Protein AF-A0A0B2A5V7-F1 (afdb_monomer_lite)

Secondary structure (DSSP, 8-state):
---------TT-S--PPPPHHHHHHHHHHHHHHHHHS-TTTS-HHHHHHHHHHHTSTTHHHHHHHHHHH-HHHHHHHHHHHHHHHHHHHHHTS-HHHHHHHHHHHT---TT-HHHHHHT-SSPPP-HHHHHHHHHHHHHHHHTS-GGG-HHHHHHHHHHHHHTT-HHHHHHHHHHHHHH-TT-HHHHHHHHHHHH---GGGT-

Foldseek 3Di:
DDDDDDDDDPPPDPDDADDQVRLLVCVLVLLVVLLVDDLVPQDLVSLVNVLVNLPDPPSLLLSLLCLFPHSVLSVVQSVVLVVLCVVCVVVVHDSVVSVVVCVVVVPADQSHSVCSLLLNHLDATDLSSLVSLLSSLVSSCVSDDVLSNQSSLLSNLSSCLSVVNLVSSLVSLVSSCVSPVPDPSSVVCNVRSVVDHRPNVVD

Organism: NCBI:txid1348253

Structure (mmCIF, N/CA/C/O backbone):
data_AF-A0A0B2A5V7-F1
#
_entry.id   AF-A0A0B2A5V7-F1
#
loop_
_atom_site.group_PDB
_atom_site.id
_atom_site.type_symbol
_atom_site.label_atom_id
_atom_site.label_alt_id
_atom_site.label_comp_id
_atom_site.label_asym_id
_atom_site.label_entity_id
_atom_site.label_seq_id
_atom_site.pdbx_PDB_ins_code
_atom_site.Cartn_x
_atom_site.Cartn_y
_atom_site.Cartn_z
_atom_site.occupancy
_atom_site.B_iso_or_equiv
_atom_site.auth_seq_id
_atom_site.auth_comp_id
_atom_site.auth_asym_id
_atom_site.auth_atom_id
_atom_site.pdbx_PDB_model_num
ATOM 1 N N . MET A 1 1 ? 3.154 18.998 -55.042 1.00 41.53 1 MET A N 1
ATOM 2 C CA . MET A 1 1 ? 3.674 19.747 -53.879 1.00 41.53 1 MET A CA 1
ATOM 3 C C . MET A 1 1 ? 2.571 19.758 -52.839 1.00 41.53 1 MET A C 1
ATOM 5 O O . MET A 1 1 ? 1.632 20.529 -52.970 1.00 41.53 1 MET A O 1
ATOM 9 N N . HIS A 1 2 ? 2.600 18.794 -51.922 1.00 40.00 2 HIS A N 1
ATOM 10 C CA . HIS A 1 2 ? 1.654 18.694 -50.813 1.00 40.00 2 HIS A CA 1
ATOM 11 C C . HIS A 1 2 ? 2.493 18.848 -49.551 1.00 40.00 2 HIS A C 1
ATOM 13 O O . HIS A 1 2 ? 3.320 17.990 -49.253 1.00 40.00 2 HIS A O 1
ATOM 19 N N . ASP A 1 3 ? 2.365 20.013 -48.930 1.00 47.88 3 ASP A N 1
ATOM 20 C CA . ASP A 1 3 ? 3.118 20.413 -47.752 1.00 47.88 3 ASP A CA 1
ATOM 21 C C . ASP A 1 3 ? 2.376 19.858 -46.531 1.00 47.88 3 ASP A C 1
ATOM 23 O O . ASP A 1 3 ? 1.266 20.289 -46.216 1.00 47.88 3 ASP A O 1
ATOM 27 N N . SER A 1 4 ? 2.926 18.800 -45.935 1.00 46.44 4 SER A N 1
ATOM 28 C CA . SER A 1 4 ? 2.385 18.187 -44.722 1.00 46.44 4 SER A CA 1
ATOM 29 C C . SER A 1 4 ? 3.009 18.889 -43.525 1.00 46.44 4 SER A C 1
ATOM 31 O O . SER A 1 4 ? 4.193 18.709 -43.247 1.00 46.44 4 SER A O 1
ATOM 33 N N . ALA A 1 5 ? 2.210 19.697 -42.833 1.00 48.44 5 ALA A N 1
ATOM 34 C CA . ALA A 1 5 ? 2.596 20.277 -41.556 1.00 48.44 5 ALA A CA 1
ATOM 35 C C . ALA A 1 5 ? 2.813 19.164 -40.508 1.00 48.44 5 ALA A C 1
ATOM 37 O O . ALA A 1 5 ? 2.064 18.181 -40.498 1.00 48.44 5 ALA A O 1
ATOM 38 N N . PRO A 1 6 ? 3.817 19.292 -39.624 1.00 50.56 6 PRO A N 1
ATOM 39 C CA . PRO A 1 6 ? 4.062 18.315 -38.577 1.00 50.56 6 PRO A CA 1
ATOM 40 C C . PRO A 1 6 ? 2.943 18.369 -37.531 1.00 50.56 6 PRO A C 1
ATOM 42 O O . PRO A 1 6 ? 2.612 19.428 -37.002 1.00 50.56 6 PRO A O 1
ATOM 45 N N . HIS A 1 7 ? 2.365 17.206 -37.232 1.00 46.88 7 HIS A N 1
ATOM 46 C CA . HIS A 1 7 ? 1.529 17.012 -36.055 1.00 46.88 7 HIS A CA 1
ATOM 47 C C . HIS A 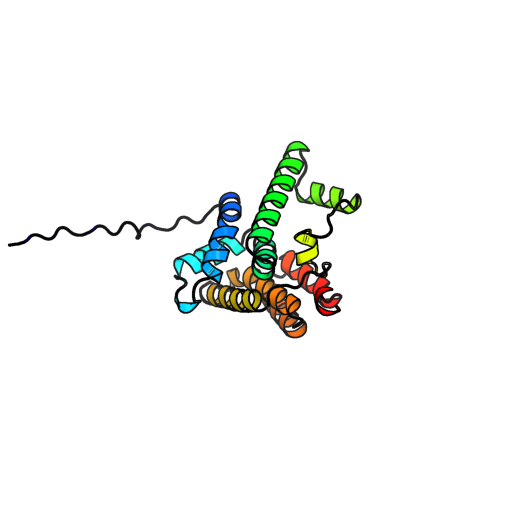1 7 ? 2.411 17.118 -34.806 1.00 46.88 7 HIS A C 1
ATOM 49 O O . HIS A 1 7 ? 3.181 16.203 -34.510 1.00 46.88 7 HIS A O 1
ATOM 55 N N . ASP A 1 8 ? 2.285 18.226 -34.076 1.00 44.03 8 ASP A N 1
ATOM 56 C CA . ASP A 1 8 ? 2.763 18.326 -32.699 1.00 44.03 8 ASP A CA 1
ATOM 57 C C . ASP A 1 8 ? 2.064 17.252 -31.861 1.00 44.03 8 ASP A C 1
ATOM 59 O O . ASP A 1 8 ? 0.837 17.224 -31.749 1.00 44.03 8 ASP A O 1
ATOM 63 N N . ASN A 1 9 ? 2.854 16.333 -31.308 1.00 49.44 9 ASN A N 1
ATOM 64 C CA . ASN A 1 9 ? 2.393 15.298 -30.396 1.00 49.44 9 ASN A CA 1
ATOM 65 C C . ASN A 1 9 ? 2.309 15.903 -28.979 1.00 49.44 9 ASN A C 1
ATOM 67 O O . ASN A 1 9 ? 3.358 16.180 -28.391 1.00 49.44 9 ASN A O 1
ATOM 71 N N . PRO A 1 10 ? 1.115 16.114 -28.395 1.00 43.69 10 PRO A N 1
ATOM 72 C CA . PRO A 1 10 ? 0.952 16.831 -27.124 1.00 43.69 10 PRO A CA 1
ATOM 73 C C . PRO A 1 10 ? 1.395 16.036 -25.874 1.00 43.69 10 PRO A C 1
ATOM 75 O O . PRO A 1 10 ? 1.003 16.380 -24.763 1.00 43.69 10 PRO A O 1
ATOM 78 N N . GLY A 1 11 ? 2.201 14.977 -26.020 1.00 43.44 11 GLY A N 1
ATOM 79 C CA . GLY A 1 11 ? 2.550 14.045 -24.938 1.00 43.44 11 GLY A CA 1
ATOM 80 C C . GLY A 1 11 ? 3.992 14.090 -24.416 1.00 43.44 11 GLY A C 1
ATOM 81 O O . GLY A 1 11 ? 4.310 13.329 -23.510 1.00 43.44 11 GLY A O 1
ATOM 82 N N . SER A 1 12 ? 4.875 14.935 -24.959 1.00 47.00 12 SER A N 1
ATOM 83 C CA . SER A 1 12 ? 6.329 14.860 -24.687 1.00 47.00 12 SER A CA 1
ATOM 84 C C . SER A 1 12 ? 6.849 15.852 -23.634 1.00 47.00 12 SER A C 1
ATOM 86 O O . SER A 1 12 ? 8.045 16.140 -23.596 1.00 47.00 12 SER A O 1
ATOM 88 N N . GLY A 1 13 ? 5.970 16.416 -22.802 1.00 46.81 13 GLY A N 1
ATOM 89 C CA . GLY A 1 13 ? 6.381 17.261 -21.678 1.00 46.81 13 GLY A CA 1
ATOM 90 C C . GLY A 1 13 ? 6.961 16.429 -20.523 1.00 46.81 13 GLY A C 1
ATOM 91 O O . GLY A 1 13 ? 6.558 15.277 -20.349 1.00 46.81 13 GLY A O 1
ATOM 92 N N . PRO A 1 14 ? 7.894 16.971 -19.720 1.00 52.12 14 PRO A N 1
ATOM 93 C CA . PRO A 1 14 ? 8.332 16.306 -18.497 1.00 52.12 14 PRO A CA 1
ATOM 94 C C . PRO A 1 14 ? 7.128 16.101 -17.568 1.00 52.12 14 PRO A C 1
ATOM 96 O O . PRO A 1 14 ? 6.394 17.045 -17.281 1.00 52.12 14 PRO A O 1
ATOM 99 N N . ILE A 1 15 ? 6.912 14.863 -17.115 1.00 58.81 15 ILE A N 1
ATOM 100 C CA . ILE A 1 15 ? 5.888 14.558 -16.111 1.00 58.81 15 ILE A CA 1
ATOM 101 C C . ILE A 1 15 ? 6.372 15.139 -14.783 1.00 58.81 15 ILE A C 1
ATOM 103 O O . ILE A 1 15 ? 7.356 14.660 -14.217 1.00 58.81 15 ILE A O 1
ATOM 107 N N . GLU A 1 16 ? 5.710 16.188 -14.297 1.00 66.12 16 GLU A N 1
ATOM 108 C CA . GLU A 1 16 ? 5.957 16.695 -12.950 1.00 66.12 16 GLU A CA 1
ATOM 109 C C . GLU A 1 16 ? 5.445 15.678 -11.915 1.00 66.12 16 GLU A C 1
ATOM 111 O O . GLU A 1 16 ? 4.292 15.245 -12.003 1.00 66.12 16 GLU A O 1
ATOM 116 N N . PRO A 1 17 ? 6.271 15.277 -10.931 1.00 68.94 17 PRO A N 1
ATOM 117 C CA . PRO A 1 17 ? 5.852 14.315 -9.925 1.00 68.94 17 PRO A CA 1
ATOM 118 C C . PRO A 1 17 ? 4.750 14.903 -9.039 1.00 68.94 17 PRO A C 1
ATOM 120 O O . PRO A 1 17 ? 4.852 16.026 -8.542 1.00 68.94 17 PRO A O 1
ATOM 123 N N . PHE A 1 18 ? 3.705 14.113 -8.791 1.00 74.44 18 PHE A N 1
ATOM 124 C CA . PHE A 1 18 ? 2.640 14.502 -7.869 1.00 74.44 18 PHE A CA 1
ATOM 125 C C . PHE A 1 18 ? 3.177 14.755 -6.449 1.00 74.44 18 PHE A C 1
ATOM 127 O O . PHE A 1 18 ? 3.903 13.935 -5.883 1.00 74.44 18 PHE A O 1
ATOM 134 N N . GLY A 1 19 ? 2.738 15.852 -5.822 1.00 79.62 19 GLY A N 1
ATOM 135 C CA . GLY A 1 19 ? 2.901 16.048 -4.377 1.00 79.62 19 GLY A CA 1
ATOM 136 C C . GLY A 1 19 ? 2.126 14.996 -3.569 1.00 79.62 19 GLY A C 1
ATOM 137 O O . GLY A 1 19 ? 1.253 14.321 -4.112 1.00 79.62 19 GLY A O 1
ATOM 138 N N . HIS A 1 20 ? 2.402 14.852 -2.268 1.00 78.75 20 HIS A N 1
ATOM 139 C CA . HIS A 1 20 ? 1.801 13.796 -1.432 1.00 78.75 20 HIS A CA 1
ATOM 140 C C . HIS A 1 20 ? 0.258 13.796 -1.466 1.00 78.75 20 HIS A C 1
ATOM 142 O O . HIS A 1 20 ? -0.355 12.771 -1.762 1.00 78.75 20 HIS A O 1
ATOM 148 N N . LEU A 1 21 ? -0.388 14.948 -1.249 1.00 79.25 21 LEU A N 1
ATOM 149 C CA . LEU A 1 21 ? -1.856 15.042 -1.268 1.00 79.25 21 LEU A CA 1
ATOM 150 C C . LEU A 1 21 ? -2.458 14.721 -2.642 1.00 79.25 21 LEU A C 1
ATOM 152 O O . LEU A 1 21 ? -3.510 14.089 -2.717 1.00 79.25 21 LEU A O 1
ATOM 156 N N . GLU A 1 22 ? -1.797 15.128 -3.726 1.00 84.25 22 GLU A N 1
ATOM 157 C CA . GLU A 1 22 ? -2.242 14.779 -5.077 1.00 84.25 22 GLU A CA 1
ATOM 158 C C . GLU A 1 22 ? -2.025 13.293 -5.360 1.00 84.25 22 GLU A C 1
ATOM 160 O O . GLU A 1 22 ? -2.929 12.629 -5.861 1.00 84.25 22 GLU A O 1
ATOM 165 N N . SER A 1 23 ? -0.896 12.734 -4.913 1.00 85.56 23 SER A N 1
ATOM 166 C CA . SER A 1 23 ? -0.603 11.302 -4.992 1.00 85.56 23 SER A CA 1
ATOM 167 C C . SER A 1 23 ? -1.693 10.476 -4.309 1.00 85.56 23 SER A C 1
ATOM 169 O O . SER A 1 23 ? -2.179 9.500 -4.872 1.00 85.56 23 SER A O 1
ATOM 171 N N . MET A 1 24 ? -2.150 10.902 -3.130 1.00 84.12 24 MET A N 1
ATOM 172 C CA . MET A 1 24 ? -3.254 10.251 -2.426 1.00 84.12 24 MET A CA 1
ATOM 173 C C . MET A 1 24 ? -4.568 10.279 -3.214 1.00 84.12 24 MET A C 1
ATOM 175 O O . MET A 1 24 ? -5.306 9.300 -3.193 1.00 84.12 24 MET A O 1
ATOM 179 N N . LYS A 1 25 ? -4.875 11.364 -3.932 1.00 85.94 25 LYS A N 1
ATOM 180 C CA . LYS A 1 25 ? -6.101 11.449 -4.744 1.00 85.94 25 LYS A CA 1
ATOM 181 C C . LYS A 1 25 ? -6.035 10.559 -5.983 1.00 85.94 25 LYS A C 1
ATOM 183 O O . LYS A 1 25 ? -7.048 9.976 -6.368 1.00 85.94 25 LYS A O 1
ATOM 188 N N . VAL A 1 26 ? -4.861 10.454 -6.606 1.00 93.19 26 VAL A N 1
ATOM 189 C CA . VAL A 1 26 ? -4.694 9.745 -7.885 1.00 93.19 26 VAL A CA 1
ATOM 190 C C . VAL A 1 26 ? -4.294 8.280 -7.732 1.00 93.19 26 VAL A C 1
ATOM 192 O O . VAL A 1 26 ? -4.495 7.521 -8.676 1.00 93.19 26 VAL A O 1
ATOM 195 N N . ILE A 1 27 ? -3.791 7.842 -6.569 1.00 94.56 27 ILE A N 1
ATOM 196 C CA . ILE A 1 27 ? -3.310 6.460 -6.389 1.00 94.56 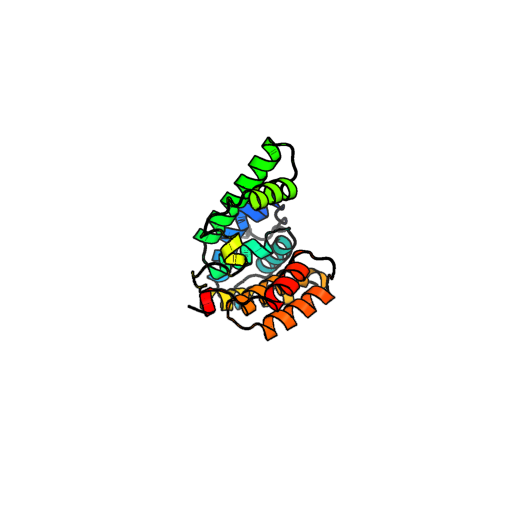27 ILE A CA 1
ATOM 197 C C . ILE A 1 27 ? -4.391 5.427 -6.683 1.00 94.56 27 ILE A C 1
ATOM 199 O O . ILE A 1 27 ? -4.102 4.411 -7.306 1.00 94.56 27 ILE A O 1
ATOM 203 N N . VAL A 1 28 ? -5.643 5.703 -6.306 1.00 96.38 28 VAL A N 1
ATOM 204 C CA . VAL A 1 28 ? -6.733 4.757 -6.535 1.00 96.38 28 VAL A CA 1
ATOM 205 C C . VAL A 1 28 ? -6.964 4.518 -8.031 1.00 96.38 28 VAL A C 1
ATOM 207 O O . VAL A 1 28 ? -6.795 3.379 -8.466 1.00 96.38 28 VAL A O 1
ATOM 210 N N . PRO A 1 29 ? -7.343 5.526 -8.843 1.00 96.31 29 PRO A N 1
ATOM 211 C CA . PRO A 1 29 ? -7.561 5.309 -10.272 1.00 96.31 29 PRO A CA 1
ATOM 212 C C . PRO A 1 29 ? -6.292 4.871 -11.013 1.00 96.31 29 PRO A C 1
ATOM 214 O O . PRO A 1 29 ? -6.392 4.045 -11.920 1.00 96.31 29 PRO A O 1
ATOM 217 N N . LEU A 1 30 ? -5.117 5.369 -10.612 1.00 95.31 30 LEU A N 1
ATOM 218 C CA . LEU A 1 30 ? -3.844 4.971 -11.207 1.00 95.31 30 LEU A CA 1
ATOM 219 C C . LEU A 1 30 ? -3.592 3.475 -11.009 1.00 95.31 30 LEU A C 1
ATOM 221 O O . LEU A 1 30 ? -3.412 2.756 -11.985 1.00 95.31 30 LEU A O 1
ATOM 225 N N . LEU A 1 31 ? -3.631 2.995 -9.764 1.00 97.00 31 LEU A N 1
ATOM 226 C CA . LEU A 1 31 ? -3.347 1.597 -9.455 1.00 97.00 31 LEU A CA 1
ATOM 227 C C . LEU A 1 31 ? -4.354 0.653 -10.118 1.00 97.00 31 LEU A C 1
ATOM 229 O O . LEU A 1 31 ? -3.954 -0.396 -10.605 1.00 97.00 31 LEU A O 1
ATOM 233 N N . GLU A 1 32 ? -5.641 1.008 -10.180 1.00 97.19 32 GLU A N 1
ATOM 234 C CA . GLU A 1 32 ? -6.612 0.165 -10.892 1.00 97.19 32 GLU A CA 1
ATOM 235 C C . GLU A 1 32 ? -6.317 0.081 -12.388 1.00 97.19 32 GLU A C 1
ATOM 237 O O . GLU A 1 32 ? -6.436 -0.999 -12.946 1.00 97.19 32 GLU A O 1
ATOM 242 N N . SER A 1 33 ? -5.891 1.180 -13.015 1.00 95.31 33 SER A N 1
ATOM 243 C CA . SER A 1 33 ? -5.497 1.154 -14.430 1.00 95.31 33 SER A CA 1
ATOM 244 C C . SER A 1 33 ? -4.279 0.244 -14.632 1.00 95.31 33 SER A C 1
ATOM 246 O O . SER A 1 33 ? -4.299 -0.637 -15.481 1.00 95.31 33 SER A O 1
ATOM 248 N N . LEU A 1 34 ? -3.268 0.362 -13.763 1.00 96.12 34 LEU A N 1
ATOM 249 C CA . LEU A 1 34 ? -2.054 -0.462 -13.826 1.00 96.12 34 LEU A CA 1
ATOM 250 C C . LEU A 1 34 ? -2.291 -1.952 -13.553 1.00 96.12 34 LEU A C 1
ATOM 252 O O . LEU A 1 34 ? -1.520 -2.783 -14.018 1.00 96.12 34 LEU A O 1
ATOM 256 N N . LEU A 1 35 ? -3.307 -2.298 -12.759 1.00 96.00 35 LEU A N 1
ATOM 257 C CA . LEU A 1 35 ? -3.672 -3.690 -12.477 1.00 96.00 35 LEU A CA 1
ATOM 258 C C . LEU A 1 35 ? -4.549 -4.316 -13.573 1.00 96.00 35 LEU A C 1
ATOM 260 O O . LEU A 1 35 ? -4.690 -5.547 -13.602 1.00 96.00 35 LEU A O 1
ATOM 264 N N . ASP A 1 36 ? -5.169 -3.494 -14.420 1.00 94.12 36 ASP A N 1
ATOM 265 C CA . ASP A 1 36 ? -5.980 -3.940 -15.553 1.00 94.12 36 ASP A CA 1
ATOM 266 C C . ASP A 1 36 ? -5.117 -4.188 -16.804 1.00 94.12 36 ASP A C 1
ATOM 268 O O . ASP A 1 36 ? -5.402 -5.140 -17.539 1.00 94.12 36 ASP A O 1
ATOM 272 N N . ASP A 1 37 ? -4.047 -3.407 -16.987 1.00 90.12 37 ASP A N 1
ATOM 273 C CA . ASP A 1 37 ? -3.081 -3.530 -18.088 1.00 90.12 37 ASP A CA 1
ATOM 274 C C . ASP A 1 37 ? -2.187 -4.787 -17.978 1.00 90.12 37 ASP A C 1
ATOM 276 O O . ASP A 1 37 ? -1.981 -5.351 -16.895 1.00 90.12 37 ASP A O 1
ATOM 280 N N . ASP A 1 38 ? -1.632 -5.235 -19.112 1.00 90.94 38 ASP A N 1
ATOM 281 C CA . ASP A 1 38 ? -0.519 -6.191 -19.097 1.00 90.94 38 ASP A CA 1
ATOM 282 C C . ASP A 1 38 ? 0.738 -5.491 -18.565 1.00 90.94 38 ASP A C 1
ATOM 284 O O . ASP A 1 38 ? 0.999 -4.323 -18.860 1.00 90.94 38 ASP A O 1
ATOM 288 N N . ILE A 1 39 ? 1.543 -6.202 -17.777 1.00 89.50 39 ILE A N 1
ATOM 289 C CA . ILE A 1 39 ? 2.737 -5.621 -17.168 1.00 89.50 39 ILE A CA 1
ATOM 290 C C . ILE A 1 39 ? 3.753 -5.168 -18.217 1.00 89.50 39 ILE A C 1
ATOM 292 O O . ILE A 1 39 ? 4.486 -4.207 -17.979 1.00 89.50 39 ILE A O 1
ATOM 296 N N . ASP A 1 40 ? 3.782 -5.823 -19.375 1.00 89.44 40 ASP A N 1
ATOM 297 C CA . ASP A 1 40 ? 4.659 -5.458 -20.487 1.00 89.44 40 ASP A CA 1
ATOM 298 C C . ASP A 1 40 ? 4.199 -4.166 -21.190 1.00 89.44 40 ASP A C 1
ATOM 300 O O . ASP A 1 40 ? 5.028 -3.445 -21.747 1.00 89.44 40 ASP A O 1
ATOM 304 N N . ASP A 1 41 ? 2.919 -3.806 -21.064 1.00 92.69 41 ASP A N 1
ATOM 305 C CA . ASP A 1 41 ? 2.334 -2.594 -21.648 1.00 92.69 41 ASP A CA 1
ATOM 306 C C . ASP A 1 41 ? 2.454 -1.365 -20.727 1.00 92.69 41 ASP A C 1
ATOM 308 O O . ASP A 1 41 ? 2.316 -0.218 -21.169 1.00 92.69 41 ASP A O 1
ATOM 312 N N . VAL A 1 42 ? 2.770 -1.562 -19.440 1.00 92.31 42 VAL A N 1
ATOM 313 C CA . VAL A 1 42 ? 2.943 -0.452 -18.494 1.00 92.31 42 VAL A CA 1
ATOM 314 C C . VAL A 1 42 ? 4.188 0.362 -18.850 1.00 92.31 42 VAL A C 1
ATOM 316 O O . VAL A 1 42 ? 5.328 -0.083 -18.671 1.00 92.31 42 VAL A O 1
ATOM 319 N N . SER A 1 43 ? 3.973 1.604 -19.284 1.00 92.69 43 SER A N 1
ATOM 320 C CA . SER A 1 43 ? 5.054 2.505 -19.693 1.00 92.69 43 SER A CA 1
ATOM 321 C C . SER A 1 43 ? 6.040 2.836 -18.560 1.00 92.69 43 SER A C 1
ATOM 323 O O . SER A 1 43 ? 5.671 2.952 -17.388 1.00 92.69 43 SER A O 1
ATOM 325 N N . MET A 1 44 ? 7.309 3.055 -18.920 1.00 92.50 44 MET A N 1
ATOM 326 C CA . MET A 1 44 ? 8.371 3.423 -17.972 1.00 92.50 44 MET A CA 1
ATOM 327 C C . MET A 1 44 ? 8.051 4.679 -17.135 1.00 92.50 44 MET A C 1
ATOM 329 O O . MET A 1 44 ? 8.263 4.636 -15.922 1.00 92.50 44 MET A O 1
ATOM 333 N N . PRO A 1 45 ? 7.497 5.775 -17.701 1.00 92.62 45 PRO A N 1
ATOM 334 C CA . PRO A 1 45 ? 7.130 6.941 -16.899 1.00 92.62 45 PRO A CA 1
ATOM 335 C C . PRO A 1 45 ? 6.071 6.626 -15.839 1.00 92.62 45 PRO A C 1
ATOM 337 O O . PRO A 1 45 ? 6.120 7.171 -14.739 1.00 92.62 45 PRO A O 1
ATOM 340 N N . MET A 1 46 ? 5.148 5.706 -16.131 1.00 92.62 46 MET A N 1
ATOM 341 C CA . MET A 1 46 ? 4.114 5.313 -15.180 1.00 92.62 46 MET A CA 1
ATOM 342 C C . MET A 1 46 ? 4.672 4.458 -14.037 1.00 92.62 46 MET A C 1
ATOM 344 O O . MET A 1 46 ? 4.285 4.646 -12.883 1.00 92.62 46 MET A O 1
ATOM 348 N N . ARG A 1 47 ? 5.648 3.583 -14.326 1.00 94.19 47 ARG A N 1
ATOM 349 C CA . ARG A 1 47 ? 6.407 2.861 -13.288 1.00 94.19 47 ARG A CA 1
ATOM 350 C C . ARG A 1 47 ? 7.179 3.832 -12.405 1.00 94.19 47 ARG A C 1
ATOM 352 O O . ARG A 1 47 ? 7.082 3.744 -11.188 1.00 94.19 47 ARG A O 1
ATOM 359 N N . ALA A 1 48 ? 7.880 4.797 -13.002 1.00 93.25 48 ALA A N 1
ATOM 360 C CA . ALA A 1 48 ? 8.605 5.821 -12.253 1.00 93.25 48 ALA A CA 1
ATOM 361 C C . ALA A 1 48 ? 7.660 6.644 -11.359 1.00 93.25 48 ALA A C 1
ATOM 363 O O . ALA A 1 48 ? 7.957 6.866 -10.187 1.00 93.25 48 ALA A O 1
ATOM 364 N N . GLN A 1 49 ? 6.486 7.027 -11.869 1.00 93.38 49 GLN A N 1
ATOM 365 C CA . GLN A 1 49 ? 5.472 7.728 -11.084 1.00 93.38 49 GLN A CA 1
ATOM 366 C C . GLN A 1 49 ? 4.996 6.889 -9.891 1.00 93.38 49 GLN A C 1
ATOM 368 O O . GLN A 1 49 ? 4.908 7.412 -8.779 1.00 93.38 49 GLN A O 1
ATOM 373 N N . LEU A 1 50 ? 4.736 5.593 -10.091 1.00 95.94 50 LEU A N 1
ATOM 374 C CA . LEU A 1 50 ? 4.380 4.684 -9.004 1.00 95.94 50 LEU A CA 1
ATOM 375 C C . LEU A 1 50 ? 5.509 4.585 -7.969 1.00 95.94 50 LEU A C 1
ATOM 377 O O . LEU A 1 50 ? 5.242 4.757 -6.784 1.00 95.94 50 LEU A O 1
ATOM 381 N N . VAL A 1 51 ? 6.762 4.393 -8.394 1.00 96.88 51 VAL A N 1
ATOM 382 C CA . VAL A 1 51 ? 7.942 4.350 -7.505 1.00 96.88 51 VAL A CA 1
ATOM 383 C C . VAL A 1 51 ? 8.017 5.599 -6.630 1.00 96.88 51 VAL A C 1
ATOM 385 O O . VAL A 1 51 ? 8.181 5.481 -5.415 1.00 96.88 51 VAL A O 1
ATOM 388 N N . MET A 1 52 ? 7.860 6.782 -7.231 1.00 95.44 52 MET A N 1
ATOM 389 C CA . MET A 1 52 ? 7.890 8.057 -6.513 1.00 95.44 52 MET A CA 1
ATOM 390 C C . MET A 1 52 ? 6.731 8.181 -5.524 1.00 95.44 52 MET A C 1
ATOM 392 O O . MET A 1 52 ? 6.925 8.639 -4.403 1.00 95.44 52 MET A O 1
ATOM 396 N N . MET A 1 53 ? 5.531 7.735 -5.904 1.00 95.69 53 MET A N 1
ATOM 397 C CA . MET A 1 53 ? 4.376 7.747 -5.007 1.00 95.69 53 MET A CA 1
ATOM 398 C C . MET A 1 53 ? 4.563 6.798 -3.823 1.00 95.69 53 MET A C 1
ATOM 400 O O . MET A 1 53 ? 4.196 7.139 -2.705 1.00 95.69 53 MET A O 1
ATOM 404 N N . MET A 1 54 ? 5.169 5.632 -4.036 1.00 96.69 54 MET A N 1
ATOM 405 C CA . MET A 1 54 ? 5.404 4.649 -2.975 1.00 96.69 54 MET A CA 1
ATOM 406 C C . MET A 1 54 ? 6.355 5.148 -1.881 1.00 96.69 54 MET A C 1
ATOM 408 O O . MET A 1 54 ? 6.361 4.571 -0.798 1.00 96.69 54 MET A O 1
ATOM 412 N N . GLN A 1 55 ? 7.104 6.230 -2.120 1.00 94.88 55 GLN A N 1
ATOM 413 C CA . GLN A 1 55 ? 7.940 6.865 -1.096 1.00 94.88 55 GLN A CA 1
ATOM 414 C C . GLN A 1 55 ? 7.124 7.668 -0.070 1.00 94.88 55 GLN A C 1
ATOM 416 O O . GLN A 1 55 ? 7.651 8.062 0.969 1.00 94.88 55 GLN A O 1
ATOM 421 N N . TRP A 1 56 ? 5.845 7.950 -0.340 1.00 93.06 56 TRP A N 1
ATOM 422 C CA . TRP A 1 56 ? 5.020 8.713 0.590 1.00 93.06 56 TRP A CA 1
ATOM 423 C C . TRP A 1 56 ? 4.494 7.842 1.742 1.00 93.06 56 TRP A C 1
ATOM 425 O O . TRP A 1 56 ? 3.958 6.754 1.495 1.00 93.06 56 TRP A O 1
ATOM 435 N N . PRO A 1 57 ? 4.555 8.331 2.997 1.00 88.00 57 PRO A N 1
ATOM 436 C CA . PRO A 1 57 ? 4.026 7.611 4.148 1.00 88.00 57 PRO A CA 1
ATOM 437 C C . PRO A 1 57 ? 2.565 7.190 3.959 1.00 88.00 57 PRO A C 1
ATOM 439 O O . PRO A 1 57 ? 1.721 7.968 3.520 1.00 88.00 57 PRO A O 1
ATOM 442 N N . GLY A 1 58 ? 2.258 5.939 4.301 1.00 88.69 58 GLY A N 1
ATOM 443 C CA . GLY A 1 58 ? 0.906 5.379 4.225 1.00 88.69 58 GLY A CA 1
ATOM 444 C C . GLY A 1 58 ? 0.458 4.921 2.831 1.00 88.69 58 GLY A C 1
ATOM 445 O O . GLY A 1 58 ? -0.415 4.053 2.745 1.00 88.69 58 GLY A O 1
ATOM 446 N N . LEU A 1 59 ? 1.067 5.400 1.735 1.00 93.94 59 LEU A N 1
ATOM 447 C CA . LEU A 1 59 ? 0.707 4.928 0.391 1.00 93.94 59 LEU A CA 1
ATOM 448 C C . LEU A 1 59 ? 0.997 3.436 0.170 1.00 93.94 59 LEU A C 1
ATOM 450 O O . LEU A 1 59 ? 0.097 2.761 -0.332 1.00 93.94 59 LEU A O 1
ATOM 454 N N . PRO A 1 60 ? 2.131 2.861 0.612 1.00 96.81 60 PRO A N 1
ATOM 455 C CA . PRO A 1 60 ? 2.348 1.418 0.498 1.00 96.81 60 PRO A CA 1
ATOM 456 C C . PRO A 1 60 ? 1.247 0.573 1.158 1.00 96.81 60 PRO A C 1
ATOM 458 O O . PRO A 1 60 ? 0.777 -0.413 0.588 1.00 96.81 60 PRO A O 1
ATOM 461 N N . GLN A 1 61 ? 0.759 0.993 2.330 1.00 95.44 61 GLN A N 1
ATOM 462 C CA . GLN A 1 61 ? -0.334 0.314 3.037 1.00 95.44 61 GLN A CA 1
ATOM 463 C C . GLN A 1 61 ? -1.656 0.435 2.268 1.00 95.44 61 GLN A C 1
ATOM 465 O O . GLN A 1 61 ? -2.394 -0.544 2.136 1.00 95.44 61 GLN A O 1
ATOM 470 N N . ALA A 1 62 ? -1.943 1.620 1.718 1.00 95.06 62 ALA A N 1
ATOM 471 C CA . ALA A 1 62 ? -3.118 1.853 0.883 1.00 95.06 62 ALA A CA 1
ATOM 472 C C . ALA A 1 62 ? -3.097 0.986 -0.388 1.00 95.06 62 ALA A C 1
ATOM 474 O O . ALA A 1 62 ? -4.109 0.375 -0.735 1.00 95.06 62 ALA A O 1
ATOM 475 N N . VAL A 1 63 ? -1.936 0.878 -1.037 1.00 97.94 63 VAL A N 1
ATOM 476 C CA . VAL A 1 63 ? -1.716 0.028 -2.212 1.00 97.94 63 VAL A CA 1
ATOM 477 C C . VAL A 1 63 ? -1.922 -1.447 -1.871 1.00 97.94 63 VAL A C 1
ATOM 479 O O . VAL A 1 63 ? -2.601 -2.139 -2.628 1.00 97.94 63 VAL A O 1
ATOM 482 N N . CYS A 1 64 ? -1.428 -1.924 -0.723 1.00 98.25 64 CYS A N 1
ATOM 483 C CA . CYS A 1 64 ? -1.656 -3.295 -0.252 1.00 98.25 64 CYS A CA 1
ATOM 484 C C . CYS A 1 64 ? -3.152 -3.641 -0.197 1.00 98.25 64 CYS A C 1
ATOM 486 O O . CYS A 1 64 ? -3.612 -4.580 -0.854 1.00 98.25 64 CYS A O 1
ATOM 488 N N . VAL A 1 65 ? -3.935 -2.850 0.546 1.00 97.12 65 VAL A N 1
ATOM 489 C CA . VAL A 1 65 ? -5.366 -3.133 0.740 1.00 97.12 65 VAL A CA 1
ATOM 490 C C . VAL A 1 65 ? -6.176 -2.930 -0.537 1.00 97.12 65 VAL A C 1
ATOM 492 O O . VAL A 1 65 ? -7.081 -3.714 -0.821 1.00 97.12 65 VAL A O 1
ATOM 495 N N . GLN A 1 66 ? -5.854 -1.924 -1.349 1.00 97.56 66 GLN A N 1
ATOM 496 C CA . GLN A 1 66 ? -6.547 -1.700 -2.615 1.00 97.56 66 GLN A CA 1
ATOM 497 C C . GLN A 1 66 ? -6.267 -2.820 -3.624 1.00 97.56 66 GLN A C 1
ATOM 499 O O . GLN A 1 66 ? -7.190 -3.305 -4.284 1.00 97.56 66 GLN A O 1
ATOM 504 N N . THR A 1 67 ? -5.013 -3.261 -3.731 1.00 98.56 67 THR A N 1
ATOM 505 C CA . THR A 1 67 ? -4.640 -4.382 -4.601 1.00 98.56 67 THR A CA 1
ATOM 506 C C . THR A 1 67 ? -5.442 -5.617 -4.210 1.00 98.56 67 THR A C 1
ATOM 508 O O . THR A 1 67 ? -6.147 -6.184 -5.040 1.00 98.56 67 THR A O 1
ATOM 511 N N . ALA A 1 68 ? -5.430 -5.971 -2.925 1.00 98.25 68 ALA A N 1
ATOM 512 C CA . ALA A 1 68 ? -6.088 -7.160 -2.400 1.00 98.25 68 ALA A CA 1
ATOM 513 C C . ALA A 1 68 ? -7.623 -7.141 -2.502 1.00 98.25 68 ALA A C 1
ATOM 515 O O . ALA A 1 68 ? -8.236 -8.172 -2.777 1.00 98.25 68 ALA A O 1
ATOM 516 N N . PHE A 1 69 ? -8.253 -5.991 -2.248 1.00 97.44 69 PHE A N 1
ATOM 517 C CA . PHE A 1 69 ? -9.697 -5.909 -1.985 1.00 97.44 69 PHE A CA 1
ATOM 518 C C . PHE A 1 69 ? -10.473 -5.014 -2.959 1.00 97.44 69 PHE A C 1
ATOM 520 O O . PHE A 1 69 ? -11.697 -4.880 -2.832 1.00 97.44 69 PHE A O 1
ATOM 527 N N . GLY A 1 70 ? -9.790 -4.437 -3.946 1.00 97.06 70 GLY A N 1
ATOM 528 C CA . GLY A 1 70 ? -10.391 -3.713 -5.059 1.00 97.06 70 GLY A CA 1
ATOM 529 C C . GLY A 1 70 ? -10.524 -2.206 -4.856 1.00 97.06 70 GLY A C 1
ATOM 530 O O . GLY A 1 70 ? -10.424 -1.674 -3.744 1.00 97.06 70 GLY A O 1
ATOM 531 N N . ARG A 1 71 ? -10.865 -1.530 -5.963 1.00 96.88 71 ARG A N 1
ATOM 532 C CA . ARG A 1 71 ? -11.094 -0.079 -6.062 1.00 96.88 71 ARG A CA 1
ATOM 533 C C . ARG A 1 71 ? -11.903 0.493 -4.902 1.00 96.88 71 ARG A C 1
ATOM 535 O O . ARG A 1 71 ? -11.499 1.482 -4.302 1.00 96.88 71 ARG A O 1
ATOM 542 N N . ARG A 1 72 ? -13.040 -0.130 -4.569 1.00 95.25 72 ARG A N 1
ATOM 543 C CA . ARG A 1 72 ? -13.943 0.362 -3.515 1.00 95.25 72 ARG A CA 1
ATOM 544 C C . ARG A 1 72 ? -13.251 0.432 -2.153 1.00 95.25 72 ARG A C 1
ATOM 546 O O . ARG A 1 72 ? -13.443 1.405 -1.434 1.00 95.25 72 ARG A O 1
ATOM 553 N N . THR A 1 73 ? -12.435 -0.565 -1.811 1.00 95.12 73 THR A N 1
ATOM 554 C CA . THR A 1 73 ? -11.673 -0.559 -0.557 1.00 95.12 73 THR A CA 1
ATOM 555 C C . THR A 1 73 ? -10.570 0.498 -0.581 1.00 95.12 73 THR A C 1
ATOM 557 O O . THR A 1 73 ? -10.387 1.184 0.421 1.00 95.12 73 THR A O 1
ATOM 560 N N . GLY A 1 74 ? -9.914 0.712 -1.726 1.00 94.31 74 GLY A N 1
ATOM 561 C CA . GLY A 1 74 ? -8.980 1.831 -1.903 1.00 94.31 74 GLY A CA 1
ATOM 562 C C . GLY A 1 74 ? -9.638 3.197 -1.671 1.00 94.31 74 GLY A C 1
ATOM 563 O O . GLY A 1 74 ? -9.132 4.003 -0.894 1.00 94.31 74 GLY A O 1
ATOM 564 N N . GLN A 1 75 ? -10.816 3.431 -2.262 1.00 94.38 75 GLN A N 1
ATOM 565 C CA . GLN A 1 75 ? -11.588 4.670 -2.074 1.00 94.38 75 GLN A CA 1
ATOM 566 C C . GLN A 1 75 ? -11.997 4.874 -0.613 1.00 94.38 75 GLN A C 1
ATOM 568 O O . GLN A 1 75 ? -11.795 5.951 -0.060 1.00 94.38 75 GLN A O 1
ATOM 573 N N . GLN A 1 76 ? -12.512 3.827 0.037 1.00 92.00 76 GLN A N 1
ATOM 574 C CA . GLN A 1 76 ? -12.879 3.871 1.454 1.00 92.00 76 GLN A CA 1
ATOM 575 C C . GLN A 1 76 ? -11.678 4.186 2.351 1.00 92.00 76 GLN A C 1
ATOM 577 O O . GLN A 1 76 ? -11.813 4.957 3.302 1.00 92.00 76 GLN A O 1
ATOM 582 N N . ASN A 1 77 ? -10.507 3.618 2.047 1.00 91.44 77 ASN A N 1
ATOM 583 C CA . ASN A 1 77 ? -9.275 3.913 2.769 1.00 91.44 77 ASN A CA 1
ATOM 584 C C . ASN A 1 77 ? -8.865 5.379 2.605 1.00 91.44 77 ASN A C 1
ATOM 586 O O . ASN A 1 77 ? -8.597 6.053 3.595 1.00 91.44 77 ASN A O 1
ATOM 590 N N . LEU A 1 78 ? -8.900 5.901 1.378 1.00 89.44 78 LEU A N 1
ATOM 591 C CA . LEU A 1 78 ? -8.578 7.299 1.105 1.00 89.44 78 LEU A CA 1
ATOM 592 C C . LEU A 1 78 ? -9.524 8.264 1.833 1.00 89.44 78 LEU A C 1
ATOM 594 O O . LEU A 1 78 ? -9.068 9.177 2.522 1.00 89.44 78 LEU A O 1
ATOM 598 N N . GLU A 1 79 ? -10.837 8.039 1.730 1.00 89.75 79 GLU A N 1
ATOM 599 C CA . GLU A 1 79 ? -11.840 8.845 2.430 1.00 89.75 79 GLU A CA 1
ATOM 600 C C . GLU A 1 79 ? -11.627 8.822 3.945 1.00 89.75 79 GLU A C 1
ATOM 602 O O . GLU A 1 79 ? -11.767 9.848 4.613 1.00 89.75 79 GLU A O 1
ATOM 607 N N . ARG A 1 80 ? -11.286 7.657 4.504 1.00 87.25 80 ARG A N 1
ATOM 608 C CA . ARG A 1 80 ? -10.988 7.515 5.929 1.00 87.25 80 ARG A CA 1
ATOM 609 C C . ARG A 1 80 ? -9.758 8.325 6.316 1.00 87.25 80 ARG A C 1
ATOM 611 O O . ARG A 1 80 ? -9.839 9.093 7.271 1.00 87.25 80 ARG A O 1
ATOM 618 N N . THR A 1 81 ? -8.649 8.175 5.597 1.00 86.06 81 THR A N 1
ATOM 619 C CA . THR A 1 81 ? -7.413 8.910 5.887 1.00 86.06 81 THR A CA 1
ATOM 620 C C . THR A 1 81 ? -7.652 10.412 5.814 1.00 86.06 81 THR A C 1
ATOM 622 O O . THR A 1 81 ? -7.256 11.140 6.719 1.00 86.06 81 THR A O 1
ATOM 625 N N . GLN A 1 82 ? -8.403 10.880 4.815 1.00 86.06 82 GLN A N 1
ATOM 626 C CA . GLN A 1 82 ? -8.772 12.288 4.712 1.00 86.06 82 GLN A CA 1
ATOM 627 C C . GLN A 1 82 ? -9.608 12.757 5.912 1.00 86.06 82 GLN A C 1
ATOM 629 O O . GLN A 1 82 ? -9.335 13.816 6.473 1.00 86.06 82 GLN A O 1
ATOM 634 N N . ARG A 1 83 ? -10.587 11.958 6.361 1.00 86.69 83 ARG A N 1
ATOM 635 C CA . ARG A 1 83 ? -11.367 12.267 7.572 1.00 86.69 83 ARG A CA 1
ATOM 636 C C . ARG A 1 83 ? -10.485 12.323 8.820 1.00 86.69 83 ARG A C 1
ATOM 638 O O . ARG A 1 83 ? -10.692 13.219 9.632 1.00 86.69 83 ARG A O 1
ATOM 645 N N . LEU A 1 84 ? -9.527 11.406 8.973 1.00 84.50 84 LEU A N 1
ATOM 646 C CA . LEU A 1 84 ? -8.589 11.397 10.102 1.00 84.50 84 LEU A CA 1
ATOM 647 C C . LEU A 1 84 ? -7.713 12.651 10.111 1.00 84.50 84 LEU A C 1
ATOM 649 O O . LEU A 1 84 ? -7.627 13.308 11.144 1.00 84.50 84 LEU A O 1
ATOM 653 N N . ILE A 1 85 ? -7.152 13.026 8.958 1.00 84.88 85 ILE A N 1
ATOM 654 C CA . ILE A 1 85 ? -6.350 14.247 8.802 1.00 84.88 85 ILE A CA 1
ATOM 655 C C . ILE A 1 85 ? -7.180 15.478 9.176 1.00 84.88 85 ILE A C 1
ATOM 657 O O . ILE A 1 85 ? -6.804 16.224 10.075 1.00 84.88 85 ILE A O 1
ATOM 661 N N . THR A 1 86 ? -8.363 15.646 8.576 1.00 86.94 86 THR A N 1
ATOM 662 C CA . THR A 1 86 ? -9.239 16.791 8.868 1.00 86.94 86 THR A CA 1
ATOM 663 C C . THR A 1 86 ? -9.662 16.848 10.340 1.00 86.94 86 THR A C 1
ATOM 665 O O . THR A 1 86 ? -9.834 17.931 10.897 1.00 86.94 86 THR A O 1
ATOM 668 N N . GLN A 1 87 ? -9.867 15.703 10.996 1.00 86.38 87 GLN A N 1
ATOM 669 C CA . GLN A 1 87 ? -10.197 15.670 12.422 1.00 86.38 87 GLN A CA 1
ATOM 670 C C . GLN A 1 87 ? -9.005 16.050 13.305 1.00 86.38 87 GLN A C 1
ATOM 672 O O . GLN A 1 87 ? -9.195 16.827 14.239 1.00 86.38 87 GLN A O 1
ATOM 677 N N . ALA A 1 88 ? -7.806 15.549 13.003 1.00 86.44 88 ALA A N 1
ATOM 678 C CA . ALA A 1 88 ? -6.582 15.899 13.718 1.00 86.44 88 ALA A CA 1
ATOM 679 C C . ALA A 1 88 ? -6.291 17.406 13.607 1.00 86.44 88 ALA A C 1
ATOM 681 O O . ALA A 1 88 ? -6.109 18.076 14.623 1.00 86.44 88 ALA A O 1
ATOM 682 N N . GLU A 1 89 ? -6.404 17.966 12.397 1.00 88.81 89 GLU A N 1
ATOM 683 C CA . GLU A 1 89 ? -6.272 19.406 12.138 1.00 88.81 89 GLU A CA 1
ATOM 684 C C . GLU A 1 89 ? -7.267 20.233 12.961 1.00 88.81 89 GLU A C 1
ATOM 686 O O . GLU A 1 89 ? -6.884 21.196 13.621 1.00 88.81 89 GLU A O 1
ATOM 691 N N . ARG A 1 90 ? -8.548 19.837 12.986 1.00 91.50 90 ARG A N 1
ATOM 692 C CA . ARG A 1 90 ? -9.582 20.519 13.787 1.00 91.50 90 ARG A CA 1
ATOM 693 C C . ARG A 1 90 ? -9.306 20.473 15.288 1.00 91.50 90 ARG A C 1
ATOM 695 O O . ARG A 1 90 ? -9.735 21.375 16.002 1.00 91.50 90 ARG A O 1
ATOM 702 N N . ARG A 1 91 ? -8.646 19.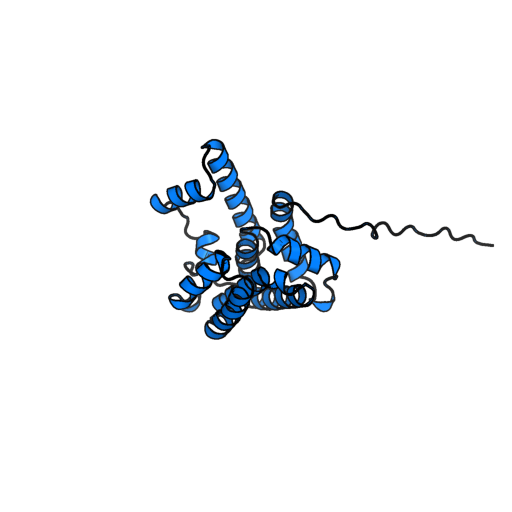417 15.767 1.00 89.44 91 ARG A N 1
ATOM 703 C CA . ARG A 1 91 ? -8.261 19.244 17.174 1.00 89.44 91 ARG A CA 1
ATOM 704 C C . ARG A 1 91 ? -6.917 19.903 17.503 1.00 89.44 91 ARG A C 1
ATOM 706 O O . ARG A 1 91 ? -6.591 19.998 18.681 1.00 89.44 91 ARG A O 1
ATOM 713 N N . GLY A 1 92 ? -6.164 20.366 16.503 1.00 93.12 92 GLY A N 1
ATOM 714 C CA . GLY A 1 92 ? -4.828 20.934 16.691 1.00 93.12 92 GLY A CA 1
ATOM 715 C C . GLY A 1 92 ? -3.788 19.912 17.161 1.00 93.12 92 GLY A C 1
ATOM 716 O O . GLY A 1 92 ? -2.827 20.301 17.817 1.00 93.12 92 GLY A O 1
ATOM 717 N N . VAL A 1 93 ? -3.989 18.627 16.854 1.00 92.19 93 VAL A N 1
ATOM 718 C CA . VAL A 1 93 ? -3.086 17.519 17.218 1.00 92.19 93 VAL A CA 1
ATOM 719 C C . VAL A 1 93 ? -2.496 16.877 15.966 1.00 92.19 93 VAL A C 1
ATOM 721 O O . VAL A 1 93 ? -2.997 17.073 14.855 1.00 92.19 93 VAL A O 1
ATOM 724 N N . SER A 1 94 ? -1.435 16.090 16.132 1.00 87.50 94 SER A N 1
ATOM 725 C CA . SER A 1 94 ? -0.898 15.295 15.023 1.00 87.50 94 SER A CA 1
ATOM 726 C C . SER A 1 94 ? -1.849 14.153 14.631 1.00 87.50 94 SER A C 1
ATOM 728 O O . SER A 1 94 ? -2.682 13.713 15.426 1.00 87.50 94 SER A O 1
ATOM 730 N N . VAL A 1 95 ? -1.725 13.648 13.398 1.00 81.06 95 VAL A N 1
ATOM 731 C CA . VAL A 1 95 ? -2.509 12.482 12.946 1.00 81.06 95 VAL A CA 1
ATOM 732 C C . VAL A 1 95 ? -2.197 11.255 13.803 1.00 81.06 95 VAL A C 1
ATOM 734 O O . VAL A 1 95 ? -3.126 10.557 14.200 1.00 81.06 95 VAL A O 1
ATOM 737 N N . ASP A 1 96 ? -0.927 11.029 14.142 1.00 79.12 96 ASP A N 1
ATOM 738 C CA . ASP A 1 96 ? -0.501 9.892 14.966 1.00 79.12 96 ASP A CA 1
ATOM 739 C C . ASP A 1 96 ? -1.093 9.954 16.378 1.00 79.12 96 ASP A C 1
ATOM 741 O O . ASP A 1 96 ? -1.603 8.956 16.886 1.00 79.12 96 ASP A O 1
ATOM 745 N N . GLU A 1 97 ? -1.099 11.141 16.988 1.00 83.94 97 GLU A N 1
ATOM 746 C CA . GLU A 1 97 ? -1.727 11.377 18.291 1.00 83.94 97 GLU A CA 1
ATOM 747 C C . GLU A 1 97 ? -3.241 11.128 18.235 1.00 83.94 97 GLU A C 1
ATOM 749 O O . GLU A 1 97 ? -3.793 10.419 19.077 1.00 83.94 97 GLU A O 1
ATOM 754 N N . HIS A 1 98 ? -3.915 11.616 17.188 1.00 82.81 98 HIS A N 1
ATOM 755 C CA . HIS A 1 98 ? -5.348 11.370 16.992 1.00 82.81 98 HIS A CA 1
ATOM 756 C C . HIS A 1 98 ? -5.668 9.884 16.762 1.00 82.81 98 HIS A C 1
ATOM 758 O O . HIS A 1 98 ? -6.681 9.382 17.248 1.00 82.81 98 HIS A O 1
ATOM 764 N N . VAL A 1 99 ? -4.816 9.155 16.039 1.00 77.81 99 VAL A N 1
ATOM 765 C CA . VAL A 1 99 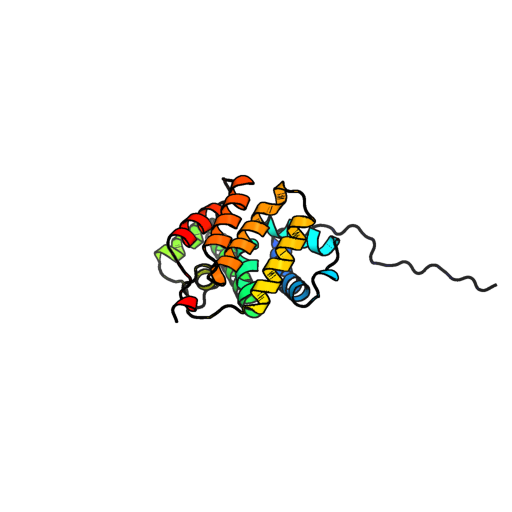? -4.971 7.708 15.825 1.00 77.81 99 VAL A CA 1
ATOM 766 C C . VAL A 1 99 ? -4.746 6.929 17.124 1.00 77.81 99 VAL A C 1
ATOM 768 O O . VAL A 1 99 ? -5.506 5.997 17.400 1.00 77.81 99 VAL A O 1
ATOM 771 N N . ALA A 1 100 ? -3.767 7.321 17.944 1.00 78.00 100 ALA A N 1
ATOM 772 C CA . ALA A 1 100 ? -3.513 6.708 19.247 1.00 78.00 100 ALA A CA 1
ATOM 773 C C . ALA A 1 100 ? -4.715 6.862 20.201 1.00 78.00 100 ALA A C 1
ATOM 775 O O . ALA A 1 100 ? -5.131 5.877 20.820 1.00 78.00 100 ALA A O 1
ATOM 776 N N . ASP A 1 101 ? -5.335 8.047 20.240 1.00 82.56 101 ASP A N 1
ATOM 777 C CA . ASP A 1 101 ? -6.578 8.311 20.984 1.00 82.56 101 ASP A CA 1
ATOM 778 C C . ASP A 1 101 ? -7.712 7.360 20.562 1.00 82.56 101 ASP A C 1
ATOM 780 O O . ASP A 1 101 ? -8.386 6.751 21.399 1.00 82.56 101 ASP A O 1
ATOM 784 N N . LEU A 1 102 ? -7.930 7.213 19.249 1.00 76.69 102 LEU A N 1
ATOM 785 C CA . LEU A 1 102 ? -8.990 6.360 18.699 1.00 76.69 102 LEU A CA 1
ATOM 786 C C . LEU A 1 102 ? -8.762 4.876 19.006 1.00 76.69 102 LEU A C 1
ATOM 788 O O . LEU A 1 102 ? -9.721 4.158 19.301 1.00 76.69 102 LEU A O 1
ATOM 792 N N . HIS A 1 103 ? -7.507 4.421 18.954 1.00 71.50 103 HIS A N 1
ATOM 793 C CA . HIS A 1 103 ? -7.125 3.067 19.354 1.00 71.50 103 HIS A CA 1
ATOM 794 C C . HIS A 1 103 ? -7.446 2.815 20.832 1.00 71.50 103 HIS A C 1
ATOM 796 O O . HIS A 1 103 ? -8.067 1.802 21.154 1.00 71.50 103 HIS A O 1
ATOM 802 N N . GLY A 1 104 ? -7.087 3.748 21.722 1.00 73.44 104 GLY A N 1
ATOM 803 C CA . GLY A 1 104 ? -7.379 3.649 23.156 1.00 73.44 104 GLY A CA 1
ATOM 804 C C . GLY A 1 104 ? -8.877 3.598 23.478 1.00 73.44 104 GLY A C 1
ATOM 805 O O . GLY A 1 104 ? -9.276 2.972 24.458 1.00 73.44 104 GLY A O 1
ATOM 806 N N . ALA A 1 105 ? -9.713 4.203 22.629 1.00 77.94 105 ALA A N 1
ATOM 807 C CA . ALA A 1 105 ? -11.167 4.221 22.776 1.00 77.94 105 ALA A CA 1
ATOM 808 C C . ALA A 1 105 ? -11.893 2.991 22.182 1.00 77.94 105 ALA A C 1
ATOM 810 O O . ALA A 1 105 ? -13.091 2.827 22.413 1.00 77.94 105 ALA A O 1
ATOM 811 N N . GLY A 1 106 ? -11.202 2.118 21.434 1.00 66.00 106 GLY A N 1
ATOM 812 C CA . GLY A 1 106 ? -11.780 0.889 20.868 1.00 66.00 106 GLY A CA 1
ATOM 813 C C . GLY A 1 106 ? -12.761 1.099 19.702 1.00 66.00 106 GLY A C 1
ATOM 814 O O . GLY A 1 106 ? -13.564 0.219 19.403 1.00 66.00 106 GLY A O 1
ATOM 815 N N . THR A 1 107 ? -12.722 2.250 19.028 1.00 66.06 107 THR A N 1
ATOM 816 C CA . THR A 1 107 ? -13.780 2.702 18.100 1.00 66.06 107 THR A CA 1
ATOM 817 C C . THR A 1 107 ? -13.554 2.311 16.629 1.00 66.06 107 THR A C 1
ATOM 819 O O . THR A 1 107 ? -14.063 2.979 15.729 1.00 66.06 107 THR A O 1
ATOM 822 N N . ILE A 1 108 ? -12.776 1.260 16.345 1.00 62.03 108 ILE A N 1
ATOM 823 C CA . ILE A 1 108 ? -12.388 0.888 14.970 1.00 62.03 108 ILE A CA 1
ATOM 824 C C . ILE A 1 108 ? -13.386 -0.130 14.380 1.00 62.03 108 ILE A C 1
ATOM 826 O O . ILE A 1 108 ? -13.526 -1.225 14.929 1.00 62.03 108 ILE A O 1
ATOM 830 N N . PRO A 1 109 ? -14.087 0.191 13.269 1.00 61.38 109 PRO A N 1
ATOM 831 C CA . PRO A 1 109 ? -15.033 -0.719 12.610 1.00 61.38 109 PRO A CA 1
ATOM 832 C C . PRO A 1 109 ? -14.452 -2.082 12.187 1.00 61.38 109 PRO A C 1
ATOM 834 O O . PRO A 1 109 ? -13.245 -2.269 12.088 1.00 61.38 109 PRO A O 1
ATOM 837 N N . HIS A 1 110 ? -15.320 -3.058 11.896 1.00 56.03 110 HIS A N 1
ATOM 838 C CA . HIS A 1 110 ? -14.904 -4.428 11.549 1.00 56.03 110 HIS A CA 1
ATOM 839 C C . HIS A 1 110 ? -14.331 -4.583 10.127 1.00 56.03 110 HIS A C 1
ATOM 841 O O . HIS A 1 110 ? -13.385 -5.346 9.937 1.00 56.03 110 HIS A O 1
ATOM 847 N N . ASP A 1 111 ? -14.854 -3.822 9.161 1.00 57.09 111 ASP A N 1
ATOM 848 C CA . ASP A 1 111 ? -14.409 -3.802 7.754 1.00 57.09 111 ASP A CA 1
ATOM 849 C C . ASP A 1 111 ? -13.393 -2.687 7.481 1.00 57.09 111 ASP A C 1
ATOM 851 O O . ASP A 1 111 ? -13.287 -2.146 6.377 1.00 57.09 111 ASP A O 1
ATOM 855 N N . ASP A 1 112 ? -12.670 -2.296 8.523 1.00 81.31 112 ASP A N 1
ATOM 856 C CA . ASP A 1 112 ? -11.679 -1.247 8.435 1.00 81.31 112 ASP A CA 1
ATOM 857 C C . ASP A 1 112 ? -10.537 -1.647 7.497 1.00 81.31 112 ASP A C 1
ATOM 859 O O . ASP A 1 112 ? -10.000 -2.751 7.641 1.00 81.31 112 ASP A O 1
ATOM 863 N N . PRO A 1 113 ? -10.092 -0.762 6.591 1.00 86.00 113 PRO A N 1
ATOM 864 C CA . PRO A 1 113 ? -8.858 -0.966 5.843 1.00 86.00 113 PRO A CA 1
ATOM 865 C C . PRO A 1 113 ? -7.669 -1.336 6.738 1.00 86.00 113 PRO A C 1
ATOM 867 O O . PRO A 1 113 ? -6.854 -2.160 6.336 1.00 86.00 113 PRO A O 1
ATOM 870 N N . VAL A 1 114 ? -7.608 -0.828 7.976 1.00 87.38 114 VAL A N 1
ATOM 871 C CA . VAL A 1 114 ? -6.585 -1.226 8.955 1.00 87.38 114 VAL A CA 1
ATOM 872 C C . VAL A 1 114 ? -6.711 -2.705 9.325 1.00 87.38 114 VAL A C 1
ATOM 874 O O . VAL A 1 114 ? -5.722 -3.429 9.302 1.00 87.38 114 VAL A O 1
ATOM 877 N N . ARG A 1 115 ? -7.920 -3.200 9.601 1.00 90.56 115 ARG A N 1
ATOM 878 C CA . ARG A 1 115 ? -8.146 -4.614 9.950 1.00 90.56 115 ARG A CA 1
ATOM 879 C C . ARG A 1 115 ? -7.908 -5.548 8.768 1.00 90.56 115 ARG A C 1
ATOM 881 O O . ARG A 1 115 ? -7.388 -6.648 8.950 1.00 90.56 115 ARG A O 1
ATOM 888 N N . LEU A 1 116 ? -8.249 -5.102 7.557 1.00 94.44 116 LEU A N 1
ATOM 889 C CA . LEU A 1 116 ? -7.890 -5.786 6.314 1.00 94.44 116 LEU A CA 1
ATOM 890 C C . LEU A 1 116 ? -6.370 -5.851 6.143 1.00 94.44 116 LEU A C 1
ATOM 892 O O . LEU A 1 116 ? -5.843 -6.912 5.837 1.00 94.44 116 LEU A O 1
ATOM 896 N N . PHE A 1 117 ? -5.653 -4.756 6.390 1.00 95.56 117 PHE A N 1
ATOM 897 C CA . PHE A 1 117 ? -4.193 -4.734 6.340 1.00 95.56 117 PHE A CA 1
ATOM 898 C C . PHE A 1 117 ? -3.562 -5.667 7.387 1.00 95.56 117 PHE A C 1
ATOM 900 O O . PHE A 1 117 ? -2.612 -6.386 7.088 1.00 95.56 117 PHE A O 1
ATOM 907 N N . LEU A 1 118 ? -4.113 -5.704 8.601 1.00 94.50 118 LEU A N 1
ATOM 908 C CA . LEU A 1 118 ? -3.593 -6.510 9.707 1.00 94.50 118 LEU A CA 1
ATOM 909 C C . LEU A 1 118 ? -3.962 -7.997 9.640 1.00 94.50 118 LEU A C 1
ATOM 911 O O . LEU A 1 118 ? -3.436 -8.778 10.433 1.00 94.50 118 LEU A O 1
ATOM 915 N N . GLY A 1 119 ? -4.813 -8.435 8.711 1.00 95.12 119 GLY A N 1
ATOM 916 C CA . GLY A 1 119 ? -5.215 -9.844 8.659 1.00 95.12 119 GLY A CA 1
ATOM 917 C C . GLY A 1 119 ? -6.342 -10.226 9.604 1.00 95.12 119 GLY A C 1
ATOM 918 O O . GLY A 1 119 ? -6.572 -11.409 9.811 1.00 95.12 119 GLY A O 1
ATOM 919 N N . GLU A 1 120 ? -7.033 -9.266 10.209 1.00 93.50 120 GLU A N 1
ATOM 920 C CA . GLU A 1 120 ? -8.015 -9.523 11.273 1.00 93.50 120 GLU A CA 1
ATOM 921 C C . GLU A 1 120 ? -9.445 -9.722 10.754 1.00 93.50 120 GLU A C 1
ATOM 923 O O . GLU A 1 120 ? -10.365 -9.997 11.529 1.00 93.50 120 GLU A O 1
ATOM 928 N N . SER A 1 121 ? -9.653 -9.533 9.453 1.00 91.56 121 SER A N 1
ATOM 929 C CA . SER A 1 121 ? -10.926 -9.778 8.779 1.00 91.56 121 SER A CA 1
ATOM 930 C C . SER A 1 121 ? -10.981 -11.203 8.225 1.00 91.56 121 SER A C 1
ATOM 932 O O . SER A 1 121 ? -9.969 -11.756 7.803 1.00 91.56 121 SER A O 1
ATOM 934 N N . SER A 1 122 ? -12.177 -11.792 8.163 1.00 92.31 122 SER A N 1
ATOM 935 C CA . SER A 1 122 ? -12.421 -13.039 7.424 1.00 92.31 122 SER A CA 1
ATOM 936 C C . SER A 1 122 ? -12.609 -12.812 5.919 1.00 92.31 122 SER A C 1
ATOM 938 O O . SER A 1 122 ? -12.650 -13.772 5.148 1.00 92.31 122 SER A O 1
ATOM 940 N N . ARG A 1 123 ? -12.723 -11.552 5.468 1.00 94.25 123 ARG A N 1
ATOM 941 C CA . ARG A 1 123 ? -12.822 -11.223 4.043 1.00 94.25 123 ARG A CA 1
ATOM 942 C C . ARG A 1 123 ? -11.529 -11.632 3.339 1.00 94.25 123 ARG A C 1
ATOM 944 O O . ARG A 1 123 ? -10.463 -11.101 3.632 1.00 94.25 123 ARG A O 1
ATOM 951 N N . ARG A 1 124 ? -11.643 -12.547 2.376 1.00 95.94 124 ARG A N 1
ATOM 952 C CA . ARG A 1 124 ? -10.504 -13.034 1.590 1.00 95.94 124 ARG A CA 1
ATOM 953 C C . ARG A 1 124 ? -10.055 -12.015 0.534 1.00 95.94 124 ARG A C 1
ATOM 955 O O . ARG A 1 124 ? -10.918 -11.396 -0.098 1.00 95.94 124 ARG A O 1
ATOM 962 N N . PRO A 1 125 ? -8.736 -11.846 0.332 1.00 97.50 125 PRO A N 1
ATOM 963 C CA . PRO A 1 125 ? -8.206 -11.050 -0.766 1.00 97.50 125 PRO A CA 1
ATOM 964 C C . PRO A 1 125 ? -8.385 -11.784 -2.102 1.00 97.50 125 PRO A C 1
ATOM 966 O O . PRO A 1 125 ? -8.495 -13.011 -2.140 1.00 97.50 125 PRO A O 1
ATOM 969 N N . ASP A 1 126 ? -8.399 -11.040 -3.205 1.00 98.19 126 ASP A N 1
ATOM 970 C CA . ASP A 1 126 ? -8.427 -11.620 -4.549 1.00 98.19 126 ASP A CA 1
ATOM 971 C C . ASP A 1 126 ? -7.021 -12.121 -4.939 1.00 98.19 126 ASP A C 1
ATOM 973 O O . ASP A 1 126 ? -6.111 -11.303 -5.124 1.00 98.19 126 ASP A O 1
ATOM 977 N N . PRO A 1 127 ? -6.813 -13.444 -5.097 1.00 97.69 127 PRO A N 1
ATOM 978 C CA . PRO A 1 127 ? -5.492 -13.996 -5.381 1.00 97.69 127 PRO A CA 1
ATOM 979 C C . PRO A 1 127 ? -4.918 -13.516 -6.717 1.00 97.69 127 PRO A C 1
ATOM 981 O O . PRO A 1 127 ? -3.715 -13.274 -6.797 1.00 97.69 127 PRO A O 1
ATOM 984 N N . ARG A 1 128 ? -5.754 -13.303 -7.744 1.00 97.38 128 ARG A N 1
ATOM 985 C CA . ARG A 1 128 ? -5.288 -12.846 -9.064 1.00 97.38 128 ARG A CA 1
ATOM 986 C C . ARG A 1 128 ? -4.789 -11.412 -9.003 1.00 97.38 128 ARG A C 1
ATOM 988 O O . ARG A 1 128 ? -3.796 -11.065 -9.639 1.00 97.38 128 ARG A O 1
ATOM 995 N N . ARG A 1 129 ? -5.465 -10.570 -8.219 1.00 98.06 129 ARG A N 1
ATOM 996 C CA . ARG A 1 129 ? -5.031 -9.185 -8.014 1.00 98.06 129 ARG A CA 1
ATOM 997 C C . ARG A 1 129 ? -3.734 -9.118 -7.217 1.00 98.06 129 ARG A C 1
ATOM 999 O O . ARG A 1 129 ? -2.877 -8.313 -7.559 1.00 98.06 129 ARG A O 1
ATOM 1006 N N . LEU A 1 130 ? -3.559 -9.979 -6.210 1.00 98.50 130 LEU A N 1
ATOM 1007 C CA . LEU A 1 130 ? -2.294 -10.083 -5.475 1.00 98.50 130 LEU A CA 1
ATOM 1008 C C . LEU A 1 130 ? -1.133 -10.492 -6.390 1.00 98.50 130 LEU A C 1
ATOM 1010 O O . LEU A 1 130 ? -0.078 -9.868 -6.345 1.00 98.50 130 LEU A O 1
ATOM 1014 N N . GLU A 1 131 ? -1.327 -11.490 -7.254 1.00 98.12 131 GLU A N 1
ATOM 1015 C CA . GLU A 1 131 ? -0.309 -11.911 -8.229 1.00 98.12 131 GLU A CA 1
ATOM 1016 C C . GLU A 1 131 ? 0.085 -10.769 -9.173 1.00 98.12 131 GLU A C 1
ATOM 1018 O O . GLU A 1 131 ? 1.272 -10.478 -9.329 1.00 98.12 131 GLU A O 1
ATOM 1023 N N . ARG A 1 132 ? -0.904 -10.068 -9.740 1.00 97.94 132 ARG A N 1
ATOM 1024 C CA . ARG A 1 132 ? -0.672 -8.891 -10.591 1.00 97.94 132 ARG A CA 1
ATOM 1025 C C . ARG A 1 132 ? 0.041 -7.765 -9.851 1.00 97.94 132 ARG A C 1
ATOM 1027 O O . ARG A 1 132 ? 0.994 -7.202 -10.377 1.00 97.94 132 ARG A O 1
ATOM 1034 N N . GLY A 1 133 ? -0.365 -7.476 -8.617 1.00 98.31 133 GLY A N 1
ATOM 1035 C CA . GLY A 1 133 ? 0.295 -6.480 -7.779 1.00 98.31 133 GLY A CA 1
ATOM 1036 C C . GLY A 1 133 ? 1.754 -6.829 -7.494 1.00 98.31 133 GLY A C 1
ATOM 1037 O O . GLY A 1 133 ? 2.618 -5.963 -7.594 1.00 98.31 133 GLY A O 1
ATOM 1038 N N . ILE A 1 134 ? 2.063 -8.098 -7.202 1.00 98.69 134 ILE A N 1
ATOM 1039 C CA . ILE A 1 134 ? 3.445 -8.558 -7.002 1.00 98.69 134 ILE A CA 1
ATOM 1040 C C . ILE A 1 134 ? 4.277 -8.343 -8.271 1.00 98.69 134 ILE A C 1
ATOM 1042 O O . ILE A 1 134 ? 5.400 -7.846 -8.176 1.00 98.69 134 ILE A O 1
ATOM 1046 N N . LEU A 1 135 ? 3.744 -8.691 -9.446 1.00 98.12 135 LEU A N 1
ATOM 1047 C CA . LEU A 1 135 ? 4.426 -8.467 -10.725 1.00 98.12 135 LEU A CA 1
ATOM 1048 C C . LEU A 1 135 ? 4.664 -6.975 -10.983 1.00 98.12 135 LEU A C 1
ATOM 1050 O O . LEU A 1 135 ? 5.791 -6.589 -11.283 1.00 98.12 135 LEU A O 1
ATOM 1054 N N . LEU A 1 136 ? 3.644 -6.138 -10.779 1.00 98.31 136 LEU A N 1
ATOM 1055 C CA . LEU A 1 136 ? 3.738 -4.688 -10.942 1.00 98.31 136 LEU A CA 1
ATOM 1056 C C . LEU A 1 136 ? 4.803 -4.068 -10.032 1.00 98.31 136 LEU A C 1
ATOM 1058 O O . LEU A 1 136 ? 5.631 -3.287 -10.499 1.00 98.31 136 LEU A O 1
ATOM 1062 N N . MET A 1 137 ? 4.815 -4.432 -8.748 1.00 98.31 137 MET A N 1
ATOM 1063 C CA . MET A 1 137 ? 5.789 -3.903 -7.789 1.00 98.31 137 MET A CA 1
ATOM 1064 C C . MET A 1 137 ? 7.213 -4.356 -8.111 1.00 98.31 137 MET A C 1
ATOM 1066 O O . MET A 1 137 ? 8.134 -3.553 -8.007 1.00 98.31 137 MET A O 1
ATOM 1070 N N . ARG A 1 138 ? 7.406 -5.610 -8.543 1.00 97.94 138 ARG A N 1
ATOM 1071 C CA . ARG A 1 138 ? 8.725 -6.102 -8.975 1.00 97.94 138 ARG A CA 1
ATOM 1072 C C . ARG A 1 138 ? 9.220 -5.343 -10.193 1.00 97.94 138 ARG A C 1
ATOM 1074 O O . ARG A 1 138 ? 10.301 -4.778 -10.151 1.00 97.94 138 ARG A O 1
ATOM 1081 N N . ALA A 1 139 ? 8.391 -5.249 -11.225 1.00 96.94 139 ALA A N 1
ATOM 1082 C CA . ALA A 1 139 ? 8.769 -4.582 -12.460 1.00 96.94 139 ALA A CA 1
ATOM 1083 C C . ALA A 1 139 ? 8.977 -3.065 -12.278 1.00 96.94 139 ALA A C 1
ATOM 1085 O O . ALA A 1 139 ? 9.719 -2.450 -13.040 1.00 96.94 139 ALA A O 1
ATOM 1086 N N . SER A 1 140 ? 8.325 -2.458 -11.279 1.00 97.12 140 SER A N 1
ATOM 1087 C CA . SER A 1 140 ? 8.554 -1.062 -10.887 1.00 97.12 140 SER A CA 1
ATOM 1088 C C . SER A 1 140 ? 9.846 -0.895 -10.086 1.00 97.12 140 SER A C 1
ATOM 1090 O O . SER A 1 140 ? 10.582 0.058 -10.324 1.00 97.12 140 SER A O 1
ATOM 1092 N N . ALA A 1 141 ? 10.161 -1.833 -9.187 1.00 96.50 141 ALA A N 1
ATOM 1093 C CA . ALA A 1 141 ? 11.427 -1.842 -8.462 1.00 96.50 141 ALA A CA 1
ATOM 1094 C C . ALA A 1 141 ? 12.611 -2.061 -9.416 1.00 96.50 141 ALA A C 1
ATOM 1096 O O . ALA A 1 141 ? 13.559 -1.287 -9.391 1.00 96.50 141 ALA A O 1
ATOM 1097 N N . ASP A 1 142 ? 12.522 -3.024 -10.335 1.00 95.38 142 ASP A N 1
ATOM 1098 C CA . ASP A 1 142 ? 13.570 -3.313 -11.326 1.00 95.38 142 ASP A CA 1
ATOM 1099 C C . ASP A 1 142 ? 13.879 -2.108 -12.238 1.00 95.38 142 ASP A C 1
ATOM 1101 O O . ASP A 1 142 ? 14.983 -1.976 -12.764 1.00 95.38 142 ASP A O 1
ATOM 1105 N N . ALA A 1 143 ? 12.907 -1.209 -12.404 1.00 92.94 143 ALA A N 1
ATOM 1106 C CA . ALA A 1 143 ? 13.018 0.031 -13.164 1.00 92.94 143 ALA A CA 1
ATOM 1107 C C . ALA A 1 143 ? 13.612 1.212 -12.362 1.00 92.94 143 ALA A C 1
ATOM 1109 O O . ALA A 1 143 ? 13.862 2.275 -12.935 1.00 92.94 143 ALA A O 1
ATOM 1110 N N . ALA A 1 144 ? 13.820 1.059 -11.052 1.00 96.44 144 ALA A N 1
ATOM 1111 C CA . ALA A 1 144 ? 14.223 2.123 -10.138 1.00 96.44 144 ALA A CA 1
ATOM 1112 C C . ALA A 1 144 ? 15.629 1.901 -9.544 1.00 96.44 144 ALA A C 1
ATOM 1114 O O . ALA A 1 144 ? 16.085 0.759 -9.440 1.00 96.44 144 ALA A O 1
ATOM 1115 N N . PRO A 1 145 ? 16.310 2.971 -9.086 1.00 97.31 145 PRO A N 1
ATOM 1116 C CA . PRO A 1 145 ? 17.491 2.853 -8.231 1.00 97.31 145 PRO A CA 1
ATOM 1117 C C . PRO A 1 145 ? 17.213 2.009 -6.983 1.00 97.31 145 PRO A C 1
ATOM 1119 O O . PRO A 1 145 ? 16.122 2.082 -6.414 1.00 97.31 145 PRO A O 1
ATOM 1122 N N . HIS A 1 146 ? 18.212 1.235 -6.553 1.00 96.88 146 HIS A N 1
ATOM 1123 C CA . HIS A 1 146 ? 18.101 0.266 -5.457 1.00 96.88 146 HIS A CA 1
ATOM 1124 C C . HIS A 1 146 ? 17.603 0.891 -4.145 1.00 96.88 146 HIS A C 1
ATOM 1126 O O . HIS A 1 146 ? 16.828 0.288 -3.408 1.00 96.88 146 HIS A O 1
ATOM 1132 N N . GLU A 1 147 ? 17.989 2.135 -3.879 1.00 96.38 147 GLU A N 1
ATOM 1133 C CA . GLU A 1 147 ? 17.624 2.894 -2.683 1.00 96.38 147 GLU A CA 1
ATOM 1134 C C . GLU A 1 147 ? 16.113 3.145 -2.587 1.00 96.38 147 GLU A C 1
ATOM 1136 O O . GLU A 1 147 ? 15.586 3.338 -1.497 1.00 96.38 147 GLU A O 1
ATOM 1141 N N . LEU A 1 148 ? 15.400 3.106 -3.716 1.00 97.31 148 LEU A N 1
ATOM 1142 C CA . LEU A 1 148 ? 13.954 3.315 -3.768 1.00 97.31 148 LEU A CA 1
ATOM 1143 C C . LEU A 1 148 ? 13.160 2.008 -3.678 1.00 97.31 148 LEU A C 1
ATOM 1145 O O . LEU A 1 148 ? 11.931 2.049 -3.704 1.00 97.31 148 LEU A O 1
ATOM 1149 N N . HIS A 1 149 ? 13.824 0.847 -3.593 1.00 97.94 149 HIS A N 1
ATOM 1150 C CA . HIS A 1 149 ? 13.165 -0.465 -3.654 1.00 97.94 149 HIS A CA 1
ATOM 1151 C C . HIS A 1 149 ? 12.351 -0.789 -2.404 1.00 97.94 149 HIS A C 1
ATOM 1153 O O . HIS A 1 149 ? 11.362 -1.520 -2.490 1.00 97.94 149 HIS A O 1
ATOM 1159 N N . GLN A 1 150 ? 12.747 -0.239 -1.256 1.00 97.94 150 GLN A N 1
ATOM 1160 C CA . GLN A 1 150 ? 12.217 -0.583 0.062 1.00 97.94 150 GLN A CA 1
ATOM 1161 C C . GLN A 1 150 ? 10.675 -0.629 0.130 1.00 97.94 150 GLN A C 1
ATOM 1163 O O . GLN A 1 150 ? 10.145 -1.704 0.436 1.00 97.94 150 GLN A O 1
ATOM 1168 N N . PRO A 1 151 ? 9.914 0.432 -0.210 1.00 97.69 151 PRO A N 1
ATOM 1169 C CA . PRO A 1 151 ? 8.459 0.402 -0.048 1.00 97.69 151 PRO A CA 1
ATOM 1170 C C . PRO A 1 151 ? 7.776 -0.608 -0.981 1.00 97.69 151 PRO A C 1
ATOM 1172 O O . PRO A 1 151 ? 6.752 -1.201 -0.623 1.00 97.69 151 PRO A O 1
ATOM 1175 N N . MET A 1 152 ? 8.348 -0.864 -2.161 1.00 98.38 152 MET A N 1
ATOM 1176 C CA . MET A 1 152 ? 7.846 -1.887 -3.084 1.00 98.38 152 MET A CA 1
ATOM 1177 C C . MET A 1 152 ? 8.092 -3.291 -2.535 1.00 98.38 152 MET A C 1
ATOM 1179 O O . MET A 1 152 ? 7.182 -4.118 -2.565 1.00 98.38 152 MET A O 1
ATOM 1183 N N . LEU A 1 153 ? 9.272 -3.553 -1.966 1.00 98.62 153 LEU A N 1
ATOM 1184 C CA . LEU A 1 153 ? 9.580 -4.831 -1.323 1.00 98.62 153 LEU A CA 1
ATOM 1185 C C . LEU A 1 153 ? 8.673 -5.093 -0.114 1.00 98.62 153 LEU A C 1
ATOM 1187 O O . LEU A 1 153 ? 8.130 -6.192 -0.000 1.00 98.62 153 LEU A O 1
ATOM 1191 N N . SER A 1 154 ? 8.419 -4.093 0.732 1.00 98.62 154 SER A N 1
ATOM 1192 C CA . SER A 1 154 ? 7.472 -4.216 1.852 1.00 98.62 154 SER A CA 1
ATOM 1193 C C . SER A 1 154 ? 6.045 -4.504 1.384 1.00 98.62 154 SER A C 1
ATOM 1195 O O . SER A 1 154 ? 5.350 -5.340 1.963 1.00 98.62 154 SER A O 1
ATOM 1197 N N . THR A 1 155 ? 5.624 -3.884 0.280 1.00 98.62 155 THR A N 1
ATOM 1198 C CA . THR A 1 155 ? 4.313 -4.141 -0.337 1.00 98.62 155 THR A CA 1
ATOM 1199 C C . THR A 1 155 ? 4.236 -5.560 -0.914 1.00 98.62 155 THR A C 1
ATOM 1201 O O . THR A 1 155 ? 3.259 -6.272 -0.674 1.00 98.62 155 THR A O 1
ATOM 1204 N N . ILE A 1 156 ? 5.277 -6.023 -1.620 1.00 98.88 156 ILE A N 1
ATOM 1205 C CA . ILE A 1 156 ? 5.388 -7.407 -2.119 1.00 98.88 156 ILE A CA 1
ATOM 1206 C C . ILE A 1 156 ? 5.315 -8.396 -0.958 1.00 98.88 156 ILE A C 1
ATOM 1208 O O . ILE A 1 156 ? 4.563 -9.367 -1.031 1.00 98.88 156 ILE A O 1
ATOM 1212 N N . ALA A 1 157 ? 6.062 -8.151 0.117 1.00 98.81 157 ALA A N 1
ATOM 1213 C CA . ALA A 1 157 ? 6.057 -9.017 1.282 1.00 98.81 157 ALA A CA 1
ATOM 1214 C C . ALA A 1 157 ? 4.668 -9.124 1.913 1.00 98.81 157 ALA A C 1
ATOM 1216 O O . ALA A 1 157 ? 4.233 -10.226 2.247 1.00 98.81 157 ALA A O 1
ATOM 1217 N N . TRP A 1 158 ? 3.942 -8.009 2.027 1.00 98.75 158 TRP A N 1
ATOM 1218 C CA . TRP A 1 158 ? 2.572 -8.039 2.524 1.00 98.75 158 TRP A CA 1
ATOM 1219 C C . TRP A 1 158 ? 1.649 -8.862 1.626 1.00 98.75 158 TRP A C 1
ATOM 1221 O O . TRP A 1 158 ? 0.889 -9.686 2.132 1.00 98.75 158 TRP A O 1
ATOM 1231 N N . MET A 1 159 ? 1.755 -8.723 0.302 1.00 98.81 159 MET A N 1
ATOM 1232 C CA . MET A 1 159 ? 0.960 -9.523 -0.635 1.00 98.81 159 MET A CA 1
ATOM 1233 C C . MET A 1 159 ? 1.293 -11.021 -0.545 1.00 98.81 159 MET A C 1
ATOM 1235 O O . MET A 1 159 ? 0.381 -11.844 -0.528 1.00 98.81 159 MET A O 1
ATOM 1239 N N . LEU A 1 160 ? 2.572 -11.384 -0.409 1.00 98.75 160 LEU A N 1
ATOM 1240 C CA . LEU A 1 160 ? 3.005 -12.770 -0.190 1.00 98.75 160 LEU A CA 1
ATOM 1241 C C . LEU A 1 160 ? 2.436 -13.336 1.119 1.00 98.75 160 LEU A C 1
ATOM 1243 O O . LEU A 1 160 ? 1.882 -14.437 1.137 1.00 98.75 160 LEU A O 1
ATOM 1247 N N . TRP A 1 161 ? 2.511 -12.569 2.208 1.00 98.56 161 TRP A N 1
ATOM 1248 C CA . TRP A 1 161 ? 1.938 -12.954 3.497 1.00 98.56 161 TRP A CA 1
ATOM 1249 C C . TRP A 1 161 ? 0.414 -13.107 3.419 1.00 98.56 161 TRP A C 1
ATOM 1251 O O . TRP A 1 161 ? -0.127 -14.092 3.925 1.00 98.56 161 TRP A O 1
ATOM 1261 N N . ALA A 1 162 ? -0.276 -12.208 2.711 1.00 98.31 162 ALA A N 1
ATOM 1262 C CA . ALA A 1 162 ? -1.718 -12.282 2.489 1.00 98.31 162 ALA A CA 1
ATOM 1263 C C . ALA A 1 162 ? -2.142 -13.551 1.723 1.00 98.31 162 ALA A C 1
ATOM 1265 O O . ALA A 1 162 ? -3.254 -14.041 1.935 1.00 98.31 162 ALA A O 1
ATOM 1266 N N . GLN A 1 163 ? -1.253 -14.112 0.892 1.00 98.06 163 GLN A N 1
ATOM 1267 C CA . GLN A 1 163 ? -1.418 -15.405 0.208 1.00 98.06 163 GLN A CA 1
ATOM 1268 C C . GLN A 1 163 ? -1.014 -16.623 1.063 1.00 98.06 163 GLN A C 1
ATOM 1270 O O . GLN A 1 163 ? -1.067 -17.752 0.582 1.00 98.06 163 GLN A O 1
ATOM 1275 N N . GLY A 1 164 ? -0.575 -16.430 2.308 1.00 97.44 164 GLY A N 1
ATOM 1276 C CA . GLY A 1 164 ? -0.095 -17.507 3.178 1.00 97.44 164 GLY A CA 1
ATOM 1277 C C . GLY A 1 164 ? 1.374 -17.890 2.980 1.00 97.44 164 GLY A C 1
ATOM 1278 O O . GLY A 1 164 ? 1.854 -18.822 3.623 1.00 97.44 164 GLY A O 1
ATOM 1279 N N . ARG A 1 165 ? 2.121 -17.168 2.138 1.00 97.94 165 ARG A N 1
ATOM 1280 C CA . ARG A 1 165 ? 3.535 -17.434 1.826 1.00 97.94 165 ARG A CA 1
ATOM 1281 C C . ARG A 1 165 ? 4.458 -16.727 2.819 1.00 97.94 165 ARG A C 1
ATOM 1283 O O . ARG A 1 165 ? 5.228 -15.841 2.452 1.00 97.94 165 ARG A O 1
ATOM 1290 N N . LYS A 1 166 ? 4.346 -17.092 4.100 1.00 97.00 166 LYS A N 1
ATOM 1291 C CA . LYS A 1 166 ? 5.039 -16.411 5.209 1.00 97.00 166 LYS A CA 1
ATOM 1292 C C . LYS A 1 166 ? 6.561 -16.388 5.043 1.00 97.00 166 LYS A C 1
ATOM 1294 O O . LYS A 1 166 ? 7.158 -15.338 5.252 1.00 97.00 166 LYS A O 1
ATOM 1299 N N . ASP A 1 167 ? 7.177 -17.497 4.647 1.00 97.56 167 ASP A N 1
ATOM 1300 C CA . ASP A 1 167 ? 8.640 -17.569 4.530 1.00 97.56 167 ASP A CA 1
ATOM 1301 C C . ASP A 1 167 ? 9.164 -16.659 3.409 1.00 97.56 167 ASP A C 1
ATOM 1303 O O . ASP A 1 167 ? 10.101 -15.888 3.623 1.00 97.56 167 ASP A O 1
ATOM 1307 N N . ASP A 1 168 ? 8.491 -16.651 2.252 1.00 98.38 168 ASP A N 1
ATOM 1308 C CA . ASP A 1 168 ? 8.811 -15.744 1.142 1.00 98.38 168 ASP A CA 1
ATOM 1309 C C . ASP A 1 168 ? 8.605 -14.273 1.533 1.00 98.38 168 ASP A C 1
ATOM 1311 O O . ASP A 1 168 ? 9.402 -13.402 1.169 1.00 98.38 168 ASP A O 1
ATOM 1315 N N . ALA A 1 169 ? 7.540 -13.984 2.287 1.00 98.50 169 ALA A N 1
ATOM 1316 C CA . ALA A 1 169 ? 7.265 -12.648 2.803 1.00 98.50 169 ALA A CA 1
ATOM 1317 C C . ALA A 1 169 ? 8.376 -12.174 3.749 1.00 98.50 169 ALA A C 1
ATOM 1319 O O . ALA A 1 169 ? 8.888 -11.068 3.586 1.00 98.50 169 ALA A O 1
ATOM 1320 N N . MET A 1 170 ? 8.797 -13.020 4.693 1.00 98.25 170 MET A N 1
ATOM 1321 C CA . MET A 1 170 ? 9.877 -12.703 5.629 1.00 98.25 170 MET A CA 1
ATOM 1322 C C . MET A 1 170 ? 11.211 -12.505 4.910 1.00 98.25 170 MET A C 1
ATOM 1324 O O . MET A 1 170 ? 11.895 -11.520 5.175 1.00 98.25 170 MET A O 1
ATOM 1328 N N . ALA A 1 171 ? 11.561 -13.374 3.957 1.00 98.31 171 ALA A N 1
ATOM 1329 C CA . ALA A 1 171 ? 12.770 -13.211 3.149 1.00 98.31 171 ALA A CA 1
ATOM 1330 C C . ALA A 1 171 ? 12.755 -11.896 2.348 1.00 98.31 171 ALA A C 1
ATOM 1332 O O . ALA A 1 171 ? 13.776 -11.220 2.229 1.00 98.31 171 ALA A O 1
ATOM 1333 N N . THR A 1 172 ? 11.587 -11.498 1.838 1.00 98.62 172 THR A N 1
ATOM 1334 C CA . THR A 1 172 ? 11.421 -10.220 1.132 1.00 98.62 172 THR A CA 1
ATOM 1335 C C . THR A 1 172 ? 11.562 -9.022 2.081 1.00 98.62 172 THR A C 1
ATOM 1337 O O . THR A 1 172 ? 12.212 -8.043 1.717 1.00 98.62 172 THR A O 1
ATOM 1340 N N . LEU A 1 173 ? 11.028 -9.098 3.307 1.00 98.44 173 LEU A N 1
ATOM 1341 C CA . LEU A 1 173 ? 11.186 -8.040 4.317 1.00 98.44 173 LEU A CA 1
ATOM 1342 C C . LEU A 1 173 ? 12.623 -7.888 4.802 1.00 98.44 173 LEU A C 1
ATOM 1344 O O . LEU A 1 173 ? 13.038 -6.765 5.054 1.00 98.44 173 LEU A O 1
ATOM 1348 N N . VAL A 1 174 ? 13.389 -8.977 4.911 1.00 98.12 174 VAL A N 1
ATOM 1349 C CA . VAL A 1 174 ? 14.821 -8.892 5.244 1.00 98.12 174 VAL A CA 1
ATOM 1350 C C . VAL A 1 174 ? 15.548 -8.031 4.212 1.00 98.12 174 VAL A C 1
ATOM 1352 O O . VAL A 1 174 ? 16.260 -7.110 4.591 1.00 98.12 174 VAL A O 1
ATOM 1355 N N . ARG A 1 175 ? 15.281 -8.239 2.916 1.00 98.12 175 ARG A N 1
ATOM 1356 C CA . ARG A 1 175 ? 15.853 -7.407 1.843 1.00 98.12 175 ARG A CA 1
ATOM 1357 C C . ARG A 1 175 ? 15.397 -5.948 1.916 1.00 98.12 175 ARG A C 1
ATOM 1359 O O . ARG A 1 175 ? 16.194 -5.051 1.679 1.00 98.12 175 ARG A O 1
ATOM 1366 N N . ALA A 1 176 ? 14.126 -5.700 2.240 1.00 98.06 176 ALA A N 1
ATOM 1367 C CA . ALA A 1 176 ? 13.624 -4.338 2.440 1.00 98.06 176 ALA A CA 1
ATOM 1368 C C . ALA A 1 176 ? 14.327 -3.644 3.622 1.00 98.06 176 ALA A C 1
ATOM 1370 O O . ALA A 1 176 ? 14.708 -2.482 3.525 1.00 98.06 176 ALA A O 1
ATOM 1371 N N . PHE A 1 177 ? 14.544 -4.382 4.712 1.00 97.19 177 PHE A N 1
ATOM 1372 C CA . PHE A 1 177 ? 15.195 -3.902 5.930 1.00 97.19 177 PHE A CA 1
ATOM 1373 C C . PHE A 1 177 ? 16.693 -3.632 5.737 1.00 97.19 177 PHE A C 1
ATOM 1375 O O . PHE A 1 177 ? 17.239 -2.725 6.355 1.00 97.19 177 PHE A O 1
ATOM 1382 N N . GLU A 1 178 ? 17.364 -4.391 4.867 1.00 97.75 178 GLU A N 1
ATOM 1383 C CA . GLU A 1 178 ? 18.757 -4.137 4.474 1.00 97.75 178 GLU A CA 1
ATOM 1384 C C . GLU A 1 178 ? 18.931 -2.801 3.733 1.00 97.75 178 GLU A C 1
ATOM 1386 O O . GLU A 1 178 ? 20.004 -2.205 3.815 1.00 97.75 178 GLU A O 1
ATOM 1391 N N . ILE A 1 179 ? 17.895 -2.324 3.031 1.00 97.69 179 ILE A N 1
ATOM 1392 C CA . ILE A 1 179 ? 17.914 -1.021 2.348 1.00 97.69 179 ILE A CA 1
ATOM 1393 C C . ILE A 1 179 ? 17.719 0.115 3.353 1.00 97.69 179 ILE A C 1
ATOM 1395 O O . ILE A 1 179 ? 18.494 1.069 3.354 1.00 97.69 179 ILE A O 1
ATOM 1399 N N . ASP A 1 180 ? 16.701 0.007 4.209 1.00 96.19 180 ASP A N 1
ATOM 1400 C CA . ASP A 1 180 ? 16.443 0.969 5.279 1.00 96.19 180 ASP A CA 1
ATOM 1401 C C . ASP A 1 180 ? 15.893 0.267 6.528 1.00 96.19 180 ASP A C 1
ATOM 1403 O O . ASP A 1 180 ? 14.721 -0.105 6.615 1.00 96.19 180 ASP A O 1
ATOM 1407 N N . ALA A 1 181 ? 16.761 0.125 7.530 1.00 94.25 181 ALA A N 1
ATOM 1408 C CA . ALA A 1 181 ? 16.430 -0.484 8.814 1.00 94.25 181 ALA A CA 1
ATOM 1409 C C . ALA A 1 181 ? 15.569 0.420 9.716 1.00 94.25 181 ALA A C 1
ATOM 1411 O O . ALA A 1 181 ? 15.087 -0.027 10.760 1.00 94.25 181 ALA A O 1
ATOM 1412 N N . THR A 1 182 ? 15.411 1.697 9.357 1.00 93.44 182 THR A N 1
ATOM 1413 C CA . THR A 1 182 ? 14.653 2.686 10.130 1.00 93.44 182 THR A CA 1
ATOM 1414 C C . THR A 1 182 ? 13.214 2.847 9.652 1.00 93.44 182 THR A C 1
ATOM 1416 O O . THR A 1 182 ? 12.420 3.461 10.367 1.00 93.44 182 THR A O 1
ATOM 1419 N N . ASP A 1 183 ? 12.850 2.251 8.510 1.00 92.88 183 ASP A N 1
ATOM 1420 C CA . ASP A 1 183 ? 11.495 2.329 7.969 1.00 92.88 183 ASP A CA 1
ATOM 1421 C C . ASP A 1 183 ? 10.463 1.680 8.924 1.00 92.88 183 ASP A C 1
ATOM 1423 O O . ASP A 1 183 ? 10.487 0.457 9.151 1.00 92.88 183 ASP A O 1
ATOM 1427 N N . PRO A 1 184 ? 9.506 2.463 9.466 1.00 90.19 184 PRO A N 1
ATOM 1428 C CA . PRO A 1 184 ? 8.530 1.963 10.432 1.00 90.19 184 PRO A CA 1
ATOM 1429 C C . PRO A 1 184 ? 7.626 0.868 9.867 1.00 90.19 184 PRO A C 1
ATOM 1431 O O . PRO A 1 184 ? 7.221 -0.039 10.600 1.00 90.19 184 PRO A O 1
ATOM 1434 N N . LEU A 1 185 ? 7.302 0.933 8.571 1.00 93.00 185 LEU A N 1
ATOM 1435 C CA . LEU A 1 185 ? 6.443 -0.058 7.933 1.00 93.00 185 LEU A CA 1
ATOM 1436 C C 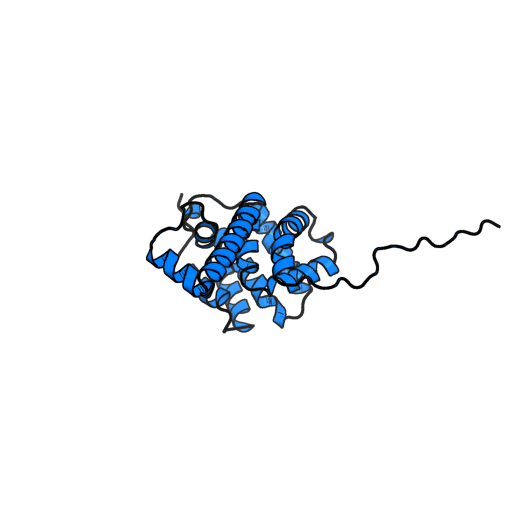. LEU A 1 185 ? 7.130 -1.425 7.905 1.00 93.00 185 LEU A C 1
ATOM 1438 O O . LEU A 1 185 ? 6.543 -2.410 8.347 1.00 93.00 185 LEU A O 1
ATOM 1442 N N . THR A 1 186 ? 8.374 -1.488 7.438 1.00 97.06 186 THR A N 1
ATOM 1443 C CA . THR A 1 186 ? 9.157 -2.727 7.339 1.00 97.06 186 THR A CA 1
ATOM 1444 C C . THR A 1 186 ? 9.332 -3.375 8.704 1.00 97.06 186 THR A C 1
ATOM 1446 O O . THR A 1 186 ? 9.008 -4.553 8.874 1.00 97.06 186 THR A O 1
ATOM 1449 N N . GLY A 1 187 ? 9.767 -2.602 9.704 1.00 95.38 187 GLY A N 1
ATOM 1450 C CA . GLY A 1 187 ? 9.915 -3.097 11.073 1.00 95.38 187 GLY A CA 1
ATOM 1451 C C . GLY A 1 187 ? 8.591 -3.599 11.660 1.00 95.38 187 GLY A C 1
ATOM 1452 O O . GLY A 1 187 ? 8.539 -4.682 12.252 1.00 95.38 187 GLY A O 1
ATOM 1453 N N . GLY A 1 188 ? 7.501 -2.858 11.438 1.00 94.88 188 GLY A N 1
ATOM 1454 C CA . GLY A 1 188 ? 6.156 -3.245 11.862 1.00 94.88 188 GLY A CA 1
ATOM 1455 C C . GLY A 1 188 ? 5.677 -4.549 11.218 1.00 94.88 188 GLY A C 1
ATOM 1456 O O . GLY A 1 188 ? 5.171 -5.430 11.915 1.00 94.88 188 GLY A O 1
ATOM 1457 N N . LEU A 1 189 ? 5.890 -4.716 9.910 1.00 97.31 189 LEU A N 1
ATOM 1458 C CA . LEU A 1 189 ? 5.525 -5.932 9.180 1.00 97.31 189 LEU A CA 1
ATOM 1459 C C . LEU A 1 189 ? 6.334 -7.149 9.644 1.00 97.31 189 LEU A C 1
ATOM 1461 O O . LEU A 1 189 ? 5.746 -8.206 9.862 1.00 97.31 189 LEU A O 1
ATOM 1465 N N . ILE A 1 190 ? 7.644 -7.005 9.875 1.00 97.56 190 ILE A N 1
ATOM 1466 C CA . ILE A 1 190 ? 8.493 -8.077 10.429 1.00 97.56 190 ILE A CA 1
ATOM 1467 C C . ILE A 1 190 ? 7.940 -8.550 11.776 1.00 97.56 190 ILE A C 1
ATOM 1469 O O . ILE A 1 190 ? 7.749 -9.753 11.995 1.00 97.56 190 ILE A O 1
ATOM 1473 N N . ALA A 1 191 ? 7.656 -7.608 12.681 1.00 95.62 191 ALA A N 1
ATOM 1474 C CA . ALA A 1 191 ? 7.126 -7.920 14.003 1.00 95.62 191 ALA A CA 1
ATOM 1475 C C . ALA A 1 191 ? 5.751 -8.605 13.922 1.00 95.62 191 ALA A C 1
ATOM 1477 O O . ALA A 1 191 ? 5.499 -9.576 14.643 1.00 95.62 191 ALA A O 1
ATOM 1478 N N . HIS A 1 192 ? 4.886 -8.130 13.020 1.00 95.38 192 HIS A N 1
ATOM 1479 C CA . HIS A 1 192 ? 3.534 -8.651 12.821 1.00 95.38 192 HIS A CA 1
ATOM 1480 C C . HIS A 1 192 ? 3.526 -10.057 12.211 1.00 95.38 192 HIS A C 1
ATOM 1482 O O . HIS A 1 192 ? 2.951 -10.986 12.786 1.00 95.38 192 HIS A O 1
ATOM 1488 N N . PHE A 1 193 ? 4.206 -10.252 11.080 1.00 95.25 193 PHE A N 1
ATOM 1489 C CA . PHE A 1 193 ? 4.200 -11.516 10.331 1.00 95.25 193 PHE A CA 1
ATOM 1490 C C . PHE A 1 193 ? 4.856 -12.650 11.111 1.00 95.25 193 PHE A C 1
ATOM 1492 O O . PHE A 1 193 ? 4.445 -13.808 10.998 1.00 95.25 193 PHE A O 1
ATOM 1499 N N . SER A 1 194 ? 5.826 -12.333 11.971 1.00 92.31 194 SER A N 1
ATOM 1500 C CA . SER A 1 194 ? 6.462 -13.314 12.852 1.00 92.31 194 SER A CA 1
ATOM 1501 C C . SER A 1 194 ? 5.456 -14.015 13.771 1.00 92.31 194 SER A C 1
ATOM 1503 O O . SER A 1 194 ? 5.608 -15.208 14.035 1.00 92.31 194 SER A O 1
ATOM 1505 N N . ARG A 1 195 ? 4.395 -13.320 14.197 1.00 93.75 195 ARG A N 1
ATOM 1506 C CA . ARG A 1 195 ? 3.445 -13.791 15.220 1.00 93.75 195 ARG A CA 1
ATOM 1507 C C . ARG A 1 195 ? 2.090 -14.209 14.664 1.00 93.75 195 ARG A C 1
ATOM 1509 O O . ARG A 1 195 ? 1.374 -14.952 15.328 1.00 93.75 195 ARG A O 1
ATOM 1516 N N . THR A 1 196 ? 1.755 -13.751 13.463 1.00 93.44 196 THR A N 1
ATOM 1517 C CA . THR A 1 196 ? 0.367 -13.757 13.002 1.00 93.44 196 THR A CA 1
ATOM 1518 C C . THR A 1 196 ? 0.257 -14.279 11.576 1.00 93.44 196 THR A C 1
ATOM 1520 O O . THR A 1 196 ? 1.074 -13.958 10.710 1.00 93.44 196 THR A O 1
ATOM 1523 N N . MET A 1 197 ? -0.784 -15.073 11.333 1.00 95.75 197 MET A N 1
ATOM 1524 C CA . MET A 1 197 ? -1.281 -15.383 9.994 1.00 95.75 197 MET A CA 1
ATOM 1525 C C . MET A 1 197 ? -2.633 -14.694 9.805 1.00 95.75 197 MET A C 1
ATOM 1527 O O . MET A 1 197 ? -3.359 -14.535 10.790 1.00 95.75 197 MET A O 1
ATOM 1531 N N . PRO A 1 198 ? -2.995 -14.302 8.575 1.00 96.50 198 PRO A N 1
ATOM 1532 C CA . PRO A 1 198 ? -4.294 -13.701 8.339 1.00 96.50 198 PRO A CA 1
ATOM 1533 C C . PRO A 1 198 ? -5.449 -14.658 8.665 1.00 96.50 198 PRO A C 1
ATOM 1535 O O . PRO A 1 198 ? -5.432 -15.829 8.278 1.00 96.50 198 PRO A O 1
ATOM 1538 N N . ALA A 1 199 ? -6.493 -14.142 9.310 1.00 95.62 199 ALA A N 1
ATOM 1539 C CA . ALA A 1 199 ? -7.702 -14.880 9.678 1.00 95.62 199 ALA A CA 1
ATOM 1540 C C . ALA A 1 199 ? -8.468 -15.428 8.460 1.00 95.62 199 ALA A C 1
ATOM 1542 O O . ALA A 1 199 ? -9.159 -16.442 8.547 1.00 95.62 199 ALA A O 1
ATOM 1543 N N . TRP A 1 200 ? -8.319 -14.801 7.293 1.00 95.69 200 TRP A N 1
ATOM 1544 C CA . TRP A 1 200 ? -8.930 -15.277 6.051 1.00 95.69 200 TRP A CA 1
ATOM 1545 C C . TRP A 1 200 ? -8.310 -16.571 5.491 1.00 95.69 200 TRP A C 1
ATOM 1547 O O . TRP A 1 200 ? -8.835 -17.114 4.517 1.00 95.69 200 TRP A O 1
ATOM 1557 N N . LEU A 1 201 ? -7.210 -17.067 6.077 1.00 94.88 201 LEU A N 1
ATOM 1558 C CA . LEU A 1 201 ? -6.595 -18.358 5.734 1.00 94.88 201 LEU A CA 1
ATOM 1559 C C . LEU A 1 201 ? -7.010 -19.505 6.66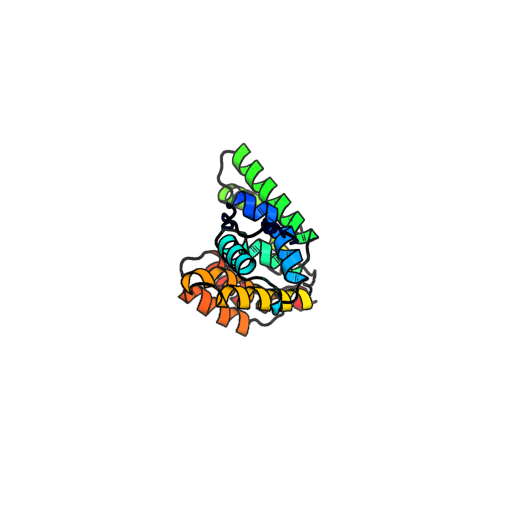5 1.00 94.88 201 LEU A C 1
ATOM 1561 O O . LEU A 1 201 ? -6.749 -20.663 6.351 1.00 94.88 201 LEU A O 1
ATOM 1565 N N . THR A 1 202 ? -7.599 -19.198 7.821 1.00 84.06 202 THR A N 1
ATOM 1566 C CA . THR A 1 202 ? -8.007 -20.197 8.825 1.00 84.06 202 THR A CA 1
ATOM 1567 C C . THR A 1 202 ? -9.495 -20.535 8.770 1.00 84.06 202 THR A C 1
ATOM 1569 O O . THR A 1 202 ? -9.939 -21.461 9.446 1.00 84.06 202 THR A O 1
ATOM 1572 N N . THR A 1 203 ? -10.252 -19.780 7.975 1.00 60.09 203 THR A N 1
ATOM 1573 C CA . THR A 1 203 ? -11.664 -20.007 7.638 1.00 60.09 203 THR A CA 1
ATOM 1574 C C . THR A 1 203 ? -11.775 -20.804 6.356 1.00 60.09 203 THR A C 1
ATOM 1576 O O . THR A 1 203 ? -12.737 -21.587 6.219 1.00 60.09 203 THR A O 1
#

pLDDT: mean 88.39, std 14.45, range [40.0, 98.88]

Sequence (203 aa):
MHDSAPHDNPGSGPIEPFGHLESMKVIVPLLESLLDDDIDDVSMPMRAQLVMMMQWPGLPQAVCVQTAFGRRTGQQNLERTQRLITQAERRGVSVDEHVADLHGAGTIPHDDPVRLFLGESSRRPDPRRLERGILLMRASADAAPHELHQPMLSTIAWMLWAQGRKDDAMATLVRAFEIDATDPLTGGLIAHFSRTMPAWLTT

Radius of gyration: 18.86 Å; chains: 1; bounding box: 34×41×77 Å